Protein AF-A0A0L0DUQ8-F1 (afdb_monomer_lite)

InterPro domains:
  IPR018143 Folate receptor-like [PF03024] (86-180)

pLDDT: mean 70.95, std 25.47, range [25.45, 98.25]

Organism: NCBI:txid461836

Secondary structure (DSSP, 8-state):
---------------S----------------------------------------------------------SSSTTSSPPSSS-TTSS-SS-B--SS--SSSGGGSSSBS--HHHHHHHHHHHHHHS-TTSHHHHHHHHHHHHGGGSTTGGGTEETTTTEEPBPHHHHHHHHHHHTTSPBSTT-B-TTS-B--B-TTTTT--HHHHHGGGB--TTSSB--PPPPS--GGG--TTS---TTSSPPPTT--------------

Sequence (264 aa):
MPKPHPCRLAAGDINSWLDDDDDDDNNNVGRVGGASTGGGGHAEAHGRPANEDDMRRSGGGGQGGVGVTGLDAADEDQFLTPRDGCAPDSSHSEPFKPRRKLSFCKEFSQFGCCDAKDAKAIKATVDELVDPKCSACHAIIAQMKCSECHPEAGKFWLERFSSVRLCAGFCRSLFALCADIPLFRDARNDDGTSAAMFINGGDIDVDTFCEPHVAPGPNCFSGTVPSGWDEECKCPNHDCLPEDLPPPPGAASEDFATINLGTI

Structure (mmCIF, N/CA/C/O backbone):
data_AF-A0A0L0DUQ8-F1
#
_entry.id   AF-A0A0L0DUQ8-F1
#
loop_
_atom_site.group_PDB
_atom_site.id
_atom_site.type_symbol
_atom_site.label_atom_id
_atom_site.label_alt_id
_atom_site.label_comp_id
_atom_site.label_asym_id
_atom_site.label_entity_id
_atom_site.label_seq_id
_atom_site.pdbx_PDB_ins_code
_atom_site.Cartn_x
_atom_site.Cartn_y
_atom_site.Cartn_z
_atom_site.occupancy
_atom_site.B_iso_or_equiv
_atom_site.auth_seq_id
_atom_site.auth_comp_id
_atom_site.auth_asym_id
_atom_site.auth_atom_id
_atom_site.pdbx_PDB_model_num
ATOM 1 N N . MET A 1 1 ? 36.195 5.173 -1.144 1.00 38.03 1 MET A N 1
ATOM 2 C CA . MET A 1 1 ? 35.229 4.900 -0.061 1.00 38.03 1 MET A CA 1
ATOM 3 C C . MET A 1 1 ? 34.671 6.221 0.432 1.00 38.03 1 MET A C 1
ATOM 5 O O . MET A 1 1 ? 35.457 7.025 0.919 1.00 38.03 1 MET A O 1
ATOM 9 N N . PRO A 1 2 ? 33.355 6.429 0.323 1.00 32.62 2 PRO A N 1
ATOM 10 C CA . PRO A 1 2 ? 32.647 7.217 1.319 1.00 32.62 2 PRO A CA 1
ATOM 11 C C . PRO A 1 2 ? 31.476 6.422 1.926 1.00 32.62 2 PRO A C 1
ATOM 13 O O . PRO A 1 2 ? 30.772 5.678 1.252 1.00 32.62 2 PRO A O 1
ATOM 16 N N . LYS A 1 3 ? 31.320 6.584 3.237 1.00 25.45 3 LYS A N 1
ATOM 17 C CA . LYS A 1 3 ? 30.185 6.250 4.110 1.00 25.45 3 LYS A CA 1
ATOM 18 C C . LYS A 1 3 ? 30.078 7.439 5.090 1.00 25.45 3 LYS A C 1
ATOM 20 O O . LYS A 1 3 ? 31.129 8.021 5.369 1.00 25.45 3 LYS A O 1
ATOM 25 N N . PRO A 1 4 ? 28.952 7.676 5.785 1.00 41.62 4 PRO A N 1
ATOM 26 C CA . PRO A 1 4 ? 27.536 7.524 5.413 1.00 41.62 4 PRO A CA 1
ATOM 27 C C . PRO A 1 4 ? 26.690 8.783 5.794 1.00 41.62 4 PRO A C 1
ATOM 29 O O . PRO A 1 4 ? 27.242 9.751 6.311 1.00 41.62 4 PRO A O 1
ATOM 32 N N . HIS A 1 5 ? 25.355 8.678 5.626 1.00 28.88 5 HIS A N 1
ATOM 33 C CA . HIS A 1 5 ? 24.242 9.404 6.304 1.00 28.88 5 HIS A CA 1
ATOM 34 C C . HIS A 1 5 ? 23.564 10.586 5.573 1.00 28.88 5 HIS A C 1
ATOM 36 O O . HIS A 1 5 ? 24.234 11.305 4.840 1.00 28.88 5 HIS A O 1
ATOM 42 N N . PRO A 1 6 ? 22.297 10.929 5.918 1.00 41.53 6 PRO A N 1
ATOM 43 C CA . PRO A 1 6 ? 21.146 10.078 6.279 1.00 41.53 6 PRO A CA 1
ATOM 44 C C . PRO A 1 6 ? 19.832 10.512 5.574 1.00 41.53 6 PRO A C 1
ATOM 46 O O . PRO A 1 6 ? 19.562 11.701 5.430 1.00 41.53 6 PRO A O 1
ATOM 49 N N . CYS A 1 7 ? 18.934 9.570 5.260 1.00 27.41 7 CYS A N 1
ATOM 50 C CA . CYS A 1 7 ? 17.514 9.894 5.074 1.00 27.41 7 CYS A CA 1
ATOM 51 C C . CYS A 1 7 ? 16.933 10.295 6.436 1.00 27.41 7 CYS A C 1
ATOM 53 O O . CYS A 1 7 ? 16.613 9.447 7.270 1.00 27.41 7 CYS A O 1
ATOM 55 N N . ARG A 1 8 ? 16.864 11.603 6.684 1.00 27.17 8 ARG A N 1
ATOM 56 C CA . ARG A 1 8 ? 16.161 12.197 7.817 1.00 27.17 8 ARG A CA 1
ATOM 57 C C . ARG A 1 8 ? 14.783 12.619 7.322 1.00 27.17 8 ARG A C 1
ATOM 59 O O . ARG A 1 8 ? 14.652 13.660 6.691 1.00 27.17 8 ARG A O 1
ATOM 66 N N . LEU A 1 9 ? 13.772 11.808 7.631 1.00 39.62 9 LEU A N 1
ATOM 67 C CA . LEU A 1 9 ? 12.400 12.292 7.732 1.00 39.62 9 LEU A CA 1
ATOM 68 C C . LEU A 1 9 ? 12.396 13.377 8.818 1.00 39.62 9 LEU A C 1
ATOM 70 O O . LEU A 1 9 ? 12.710 13.106 9.979 1.00 39.62 9 LEU A O 1
ATOM 74 N N . ALA A 1 10 ? 12.115 14.613 8.424 1.00 28.17 10 ALA A N 1
ATOM 75 C CA . ALA A 1 10 ? 11.802 15.703 9.329 1.00 28.17 10 ALA A CA 1
ATOM 76 C C . ALA A 1 10 ? 10.470 16.306 8.886 1.00 28.17 10 ALA A C 1
ATOM 78 O O . ALA A 1 10 ? 10.281 16.644 7.722 1.00 28.17 10 ALA A O 1
ATOM 79 N N . ALA A 1 11 ? 9.558 16.365 9.847 1.00 31.91 11 ALA A N 1
ATOM 80 C CA . ALA A 1 11 ? 8.264 17.012 9.774 1.00 31.91 11 ALA A CA 1
ATOM 81 C C . ALA A 1 11 ? 8.368 18.534 9.536 1.00 31.91 11 ALA A C 1
ATOM 83 O O . ALA A 1 11 ? 9.343 19.155 9.959 1.00 31.91 11 ALA A O 1
ATOM 84 N N . GLY A 1 12 ? 7.297 19.104 8.968 1.00 27.45 12 GLY A N 1
ATOM 85 C CA . GLY A 1 12 ? 7.058 20.544 8.759 1.00 27.45 12 GLY A CA 1
ATOM 86 C C . GLY A 1 12 ? 7.313 20.940 7.298 1.00 27.45 12 GLY A C 1
ATOM 87 O O . GLY A 1 12 ? 8.401 20.704 6.801 1.00 27.45 12 GLY A O 1
ATOM 88 N N . ASP A 1 13 ? 6.369 21.456 6.509 1.00 27.41 13 ASP A N 1
ATOM 89 C CA . ASP A 1 13 ? 5.287 22.369 6.864 1.00 27.41 13 ASP A CA 1
ATOM 90 C C . ASP A 1 13 ? 3.945 22.003 6.213 1.00 27.41 13 ASP A C 1
ATOM 92 O O . ASP A 1 13 ? 3.706 22.134 5.015 1.00 27.41 13 ASP A O 1
ATOM 96 N N . ILE A 1 14 ? 3.032 21.611 7.091 1.00 41.62 14 ILE A N 1
ATOM 97 C CA . ILE A 1 14 ? 1.594 21.814 6.973 1.00 41.62 14 ILE A CA 1
ATOM 98 C C . ILE A 1 14 ? 1.305 23.315 7.101 1.00 41.62 14 ILE A C 1
ATOM 100 O O . ILE A 1 14 ? 1.262 23.838 8.208 1.00 41.62 14 ILE A O 1
ATOM 104 N N . ASN A 1 15 ? 1.095 24.013 5.987 1.00 30.19 15 ASN A N 1
ATOM 105 C CA . ASN A 1 15 ? 0.345 25.272 5.976 1.00 30.19 15 ASN A CA 1
ATOM 106 C C . ASN A 1 15 ? -0.203 25.561 4.575 1.00 30.19 15 ASN A C 1
ATOM 108 O O . ASN A 1 15 ? 0.517 26.051 3.711 1.00 30.19 15 ASN A O 1
ATOM 112 N N . SER A 1 16 ? -1.483 25.234 4.368 1.00 34.81 16 SER A N 1
ATOM 113 C CA . SER A 1 16 ? -2.431 25.973 3.502 1.00 34.81 16 SER A CA 1
ATOM 114 C C . SER A 1 16 ? -3.768 25.237 3.329 1.00 34.81 16 SER A C 1
ATOM 116 O O . SER A 1 16 ? -4.289 25.163 2.229 1.00 34.81 16 SER A O 1
ATOM 118 N N . TRP A 1 17 ? -4.349 24.672 4.394 1.00 36.31 17 TRP A N 1
ATOM 119 C CA . TRP A 1 17 ? -5.745 24.201 4.343 1.00 36.31 17 TRP A CA 1
ATOM 120 C C . TRP A 1 17 ? -6.432 24.490 5.681 1.00 36.31 17 TRP A C 1
ATOM 122 O O . TRP A 1 17 ? -6.803 23.592 6.434 1.00 36.31 17 TRP A O 1
ATOM 132 N N . LEU A 1 18 ? -6.511 25.781 5.995 1.00 40.38 18 LEU A N 1
ATOM 133 C CA . LEU A 1 18 ? -7.518 26.361 6.872 1.00 40.38 18 LEU A CA 1
ATOM 134 C C . LEU A 1 18 ? -8.333 27.271 5.967 1.00 40.38 18 LEU A C 1
ATOM 136 O O . LEU A 1 18 ? -7.866 28.365 5.698 1.00 40.38 18 LEU A O 1
ATOM 140 N N . ASP A 1 19 ? -9.470 26.783 5.485 1.00 37.41 19 ASP A N 1
ATOM 141 C CA . ASP A 1 19 ? -10.619 27.611 5.132 1.00 37.41 19 ASP A CA 1
ATOM 142 C C . ASP A 1 19 ? -11.877 26.733 5.270 1.00 37.41 19 ASP A C 1
ATOM 144 O O . ASP A 1 19 ? -11.985 25.666 4.664 1.00 37.41 19 ASP A O 1
ATOM 148 N N . ASP A 1 20 ? -12.742 27.204 6.168 1.00 44.88 20 ASP A N 1
ATOM 149 C CA . ASP A 1 20 ? -14.200 27.085 6.223 1.00 44.88 20 ASP A CA 1
ATOM 150 C C . ASP A 1 20 ? -14.861 25.701 6.329 1.00 44.88 20 ASP A C 1
ATOM 152 O O . ASP A 1 20 ? -15.155 25.041 5.341 1.00 44.88 20 ASP A O 1
ATOM 156 N N . ASP A 1 21 ? -15.226 25.348 7.566 1.00 49.34 21 ASP A N 1
ATOM 157 C CA . ASP A 1 21 ? -16.574 24.849 7.876 1.00 49.34 21 ASP A CA 1
ATOM 158 C C . ASP A 1 21 ? -16.918 25.292 9.312 1.00 49.34 21 ASP A C 1
ATOM 160 O O . ASP A 1 21 ? -16.697 24.580 10.299 1.00 49.34 21 ASP A O 1
ATOM 164 N N . ASP A 1 22 ? -17.398 26.536 9.409 1.00 49.44 22 ASP A N 1
ATOM 165 C CA . ASP A 1 22 ? -18.234 27.018 10.506 1.00 49.44 22 ASP A CA 1
ATOM 166 C C . ASP A 1 22 ? -19.537 26.203 10.514 1.00 49.44 22 ASP A C 1
ATOM 168 O O . ASP A 1 22 ? -20.370 26.356 9.625 1.00 49.44 22 ASP A O 1
ATOM 172 N N . ASP A 1 23 ? -19.741 25.375 11.538 1.00 56.25 23 ASP A N 1
ATOM 173 C CA . ASP A 1 23 ? -21.083 24.966 11.948 1.00 56.25 23 ASP A CA 1
ATOM 174 C C . ASP A 1 23 ? -21.222 25.163 13.462 1.00 56.25 23 ASP A C 1
ATOM 176 O O . ASP A 1 23 ? -20.619 24.473 14.292 1.00 56.25 23 ASP A O 1
ATOM 180 N N . ASP A 1 24 ? -22.020 26.180 13.782 1.00 48.28 24 ASP A N 1
ATOM 181 C CA . ASP A 1 24 ? -22.513 26.586 15.088 1.00 48.28 24 ASP A CA 1
ATOM 182 C C . ASP A 1 24 ? -23.129 25.420 15.884 1.00 48.28 24 ASP A C 1
ATOM 184 O O . ASP A 1 24 ? -24.259 25.010 15.627 1.00 48.28 24 ASP A O 1
ATOM 188 N N . ASP A 1 25 ? -22.475 24.995 16.968 1.00 52.16 25 ASP A N 1
ATOM 189 C CA . ASP A 1 25 ? -23.165 24.378 18.109 1.00 52.16 25 ASP A CA 1
ATOM 190 C C . ASP A 1 25 ? -23.127 25.336 19.306 1.00 52.16 25 ASP A C 1
ATOM 192 O O . ASP A 1 25 ? -22.353 25.230 20.262 1.00 52.16 25 ASP A O 1
ATOM 196 N N . ASN A 1 26 ? -24.022 26.317 19.218 1.00 42.12 26 ASN A N 1
ATOM 197 C CA . ASN A 1 26 ? -24.427 27.210 20.288 1.00 42.12 26 ASN A CA 1
ATOM 198 C C . ASN A 1 26 ? -25.073 26.402 21.429 1.00 42.12 26 ASN A C 1
ATOM 200 O O . ASN A 1 26 ? -26.268 26.104 21.385 1.00 42.12 26 ASN A O 1
ATOM 204 N N . ASN A 1 27 ? -24.309 26.076 22.478 1.00 45.69 27 ASN A N 1
ATOM 205 C CA . ASN A 1 27 ? -24.889 25.642 23.747 1.00 45.69 27 ASN A CA 1
ATOM 206 C C . ASN A 1 27 ? -24.596 26.643 24.869 1.00 45.69 27 ASN A C 1
ATOM 208 O O . ASN A 1 27 ? -23.536 26.688 25.491 1.00 45.69 27 ASN A O 1
ATOM 212 N N . ASN A 1 28 ? -25.620 27.451 25.096 1.00 40.50 28 ASN A N 1
ATOM 213 C CA . ASN A 1 28 ? -25.806 28.399 26.172 1.00 40.50 28 ASN A CA 1
ATOM 214 C C . ASN A 1 28 ? -25.803 27.701 27.546 1.00 40.50 28 ASN A C 1
ATOM 216 O O . ASN A 1 28 ? -26.787 27.068 27.925 1.00 40.50 28 ASN A O 1
ATOM 220 N N . VAL A 1 29 ? -24.745 27.893 28.338 1.00 45.84 29 VAL A N 1
ATOM 221 C CA . VAL A 1 29 ? -24.822 27.797 29.804 1.00 45.84 29 VAL A CA 1
ATOM 222 C C . VAL A 1 29 ? -24.100 29.005 30.387 1.00 45.84 29 VAL A C 1
ATOM 224 O O . VAL A 1 29 ? -22.879 29.128 30.328 1.00 45.84 29 VAL A O 1
ATOM 227 N N . GLY A 1 30 ? -24.890 29.954 30.879 1.00 35.09 30 GLY A N 1
ATOM 228 C CA . GLY A 1 30 ? -24.399 31.241 31.344 1.00 35.09 30 GLY A CA 1
ATOM 229 C C . GLY A 1 30 ? -23.711 31.231 32.710 1.00 35.09 30 GLY A C 1
ATOM 230 O O . GLY A 1 30 ? -23.906 30.324 33.511 1.00 35.09 30 GLY A O 1
ATOM 231 N N . ARG A 1 31 ? -23.079 32.390 32.982 1.00 33.75 31 ARG A N 1
ATOM 232 C CA . ARG A 1 31 ? -22.930 33.051 34.302 1.00 33.75 31 ARG A CA 1
ATOM 233 C C . ARG A 1 31 ? -21.955 32.318 35.247 1.00 33.75 31 ARG A C 1
ATOM 235 O O . ARG A 1 31 ? -22.147 31.159 35.556 1.00 33.75 31 ARG A O 1
ATOM 242 N N . VAL A 1 32 ? -20.880 32.892 35.791 1.00 39.16 32 VAL A N 1
ATOM 243 C CA . VAL A 1 32 ? -20.623 34.182 36.470 1.00 39.16 32 VAL A CA 1
ATOM 244 C C . VAL A 1 32 ? -19.081 34.300 36.535 1.00 39.16 32 VAL A C 1
ATOM 246 O O . VAL A 1 32 ? -18.421 33.296 36.757 1.00 39.16 32 VAL A O 1
ATOM 249 N N . GLY A 1 33 ? -18.440 35.427 36.217 1.00 33.50 33 GLY A N 1
ATOM 250 C CA . GLY A 1 33 ? -18.180 36.522 37.159 1.00 33.50 33 GLY A CA 1
ATOM 251 C C . GLY A 1 33 ? -16.894 36.300 37.977 1.00 33.50 33 GLY A C 1
ATOM 252 O O . GLY A 1 33 ? -16.856 35.392 38.795 1.00 33.50 33 GLY A O 1
ATOM 253 N N . GLY A 1 34 ? -15.875 37.156 37.813 1.00 33.62 34 GLY A N 1
ATOM 254 C CA . GLY A 1 34 ? -14.750 37.221 38.759 1.00 33.62 34 GLY A CA 1
ATOM 255 C C . GLY A 1 34 ? -13.439 37.762 38.189 1.00 33.62 34 GLY A C 1
ATOM 256 O O . GLY A 1 34 ? -12.612 37.006 37.698 1.00 33.62 34 GLY A O 1
ATOM 257 N N . ALA A 1 35 ? -13.245 39.076 38.292 1.00 35.22 35 ALA A N 1
ATOM 258 C CA . ALA A 1 35 ? -11.959 39.748 38.124 1.00 35.22 35 ALA A CA 1
ATOM 259 C C . ALA A 1 35 ? -11.021 39.479 39.318 1.00 35.22 35 ALA A C 1
ATOM 261 O O . ALA A 1 35 ? -11.523 39.413 40.434 1.00 35.22 35 ALA A O 1
ATOM 262 N N . SER A 1 36 ? -9.694 39.439 39.112 1.00 37.25 36 SER A N 1
ATOM 263 C CA . SER A 1 36 ? -8.725 40.205 39.930 1.00 37.25 36 SER A CA 1
ATOM 264 C C . SER A 1 36 ? -7.265 40.055 39.459 1.00 37.25 36 SER A C 1
ATOM 266 O O . SER A 1 36 ? -6.702 38.970 39.463 1.00 37.25 36 SER A O 1
ATOM 268 N N . THR A 1 37 ? -6.684 41.197 39.080 1.00 35.84 37 THR A N 1
ATOM 269 C CA . THR A 1 37 ? -5.382 41.792 39.469 1.00 35.84 37 THR A CA 1
ATOM 270 C C . THR A 1 37 ? -4.174 40.961 39.944 1.00 35.84 37 THR A C 1
ATOM 272 O O . THR A 1 37 ? -4.260 40.241 40.934 1.00 35.84 37 THR A O 1
ATOM 275 N N . GLY A 1 38 ? -3.001 41.392 39.450 1.00 33.25 38 GLY A N 1
ATOM 276 C CA . GLY A 1 38 ? -1.729 41.483 40.196 1.00 33.25 38 GLY A CA 1
ATOM 277 C C . GLY A 1 38 ? -0.764 40.331 39.912 1.00 33.25 38 GLY A C 1
ATOM 278 O O . GLY A 1 38 ? -1.191 39.202 39.761 1.00 33.25 38 GLY A O 1
ATOM 279 N N . GLY A 1 39 ? 0.550 40.495 39.807 1.00 33.00 39 GLY A N 1
ATOM 280 C CA . GLY A 1 39 ? 1.479 41.583 40.096 1.00 33.00 39 GLY A CA 1
ATOM 281 C C . GLY A 1 39 ? 2.892 41.037 39.819 1.00 33.00 39 GLY A C 1
ATOM 282 O O . GLY A 1 39 ? 3.082 39.825 39.758 1.00 33.00 39 GLY A O 1
ATOM 283 N N . GLY A 1 40 ? 3.852 41.928 39.568 1.00 31.88 40 GLY A N 1
ATOM 284 C CA . GLY A 1 40 ? 5.191 41.586 39.082 1.00 31.88 40 GLY A CA 1
ATOM 285 C C . GLY A 1 40 ? 6.125 40.906 40.086 1.00 31.88 40 GLY A C 1
ATOM 286 O O . GLY A 1 40 ? 5.764 40.630 41.225 1.00 31.88 40 GLY A O 1
ATOM 287 N N . GLY A 1 41 ? 7.373 40.709 39.657 1.00 34.09 41 GLY A N 1
ATOM 288 C CA . GLY A 1 41 ? 8.455 40.294 40.547 1.00 34.09 41 GLY A CA 1
ATOM 289 C C . GLY A 1 41 ? 9.654 39.699 39.821 1.00 34.09 41 GLY A C 1
ATOM 290 O O . GLY A 1 41 ? 9.626 38.545 39.420 1.00 34.09 41 GLY A O 1
ATOM 291 N N . HIS A 1 42 ? 10.700 40.511 39.686 1.00 36.81 42 HIS A N 1
ATOM 292 C CA . HIS A 1 42 ? 12.073 40.146 39.334 1.00 36.81 42 HIS A CA 1
ATOM 293 C C . HIS A 1 42 ? 12.667 39.079 40.275 1.00 36.81 42 HIS A C 1
ATOM 295 O O . HIS A 1 42 ? 12.342 39.089 41.459 1.00 36.81 42 HIS A O 1
ATOM 301 N N . ALA A 1 43 ? 13.639 38.290 39.796 1.00 39.38 43 ALA A N 1
ATOM 302 C CA . ALA A 1 43 ? 15.021 38.323 40.310 1.00 39.38 43 ALA A CA 1
ATOM 303 C C . ALA A 1 43 ? 15.931 37.277 39.635 1.00 39.38 43 ALA A C 1
ATOM 305 O O . ALA A 1 43 ? 15.624 36.089 39.579 1.00 39.38 43 ALA A O 1
ATOM 306 N N . GLU A 1 44 ? 17.081 37.768 39.173 1.00 40.25 44 GLU A N 1
ATOM 307 C CA . GLU A 1 44 ? 18.304 37.043 38.823 1.00 40.25 44 GLU A CA 1
ATOM 308 C C . GLU A 1 44 ? 18.918 36.309 40.028 1.00 40.25 44 GLU A C 1
ATOM 310 O O . GLU A 1 44 ? 18.877 36.817 41.149 1.00 40.25 44 GLU A O 1
ATOM 315 N N . ALA A 1 45 ? 19.618 35.195 39.778 1.00 40.31 45 ALA A N 1
ATOM 316 C CA . ALA A 1 45 ? 20.771 34.797 40.587 1.00 40.31 45 ALA A CA 1
ATOM 317 C C . ALA A 1 45 ? 21.769 33.920 39.800 1.00 40.31 45 ALA A C 1
ATOM 319 O O . ALA A 1 45 ? 21.465 32.821 39.344 1.00 40.31 45 ALA A O 1
ATOM 320 N N . HIS A 1 46 ? 22.972 34.482 39.683 1.00 39.78 46 HIS A N 1
ATOM 321 C CA . HIS A 1 46 ? 24.303 33.943 39.372 1.00 39.78 46 HIS A CA 1
ATOM 322 C C . HIS A 1 46 ? 24.576 32.503 39.875 1.00 39.78 46 HIS A C 1
ATOM 324 O O . HIS A 1 46 ? 24.103 32.133 40.941 1.00 39.78 46 HIS A O 1
ATOM 330 N N . GLY A 1 47 ? 25.285 31.641 39.121 1.00 33.50 47 GLY A N 1
ATOM 331 C CA . GLY A 1 47 ? 26.761 31.465 39.141 1.00 33.50 47 GLY A CA 1
ATOM 332 C C . GLY A 1 47 ? 27.201 30.557 40.313 1.00 33.50 47 GLY A C 1
ATOM 333 O O . GLY A 1 47 ? 26.720 30.745 41.415 1.00 33.50 47 GLY A O 1
ATOM 334 N N . ARG A 1 48 ? 28.102 29.568 40.256 1.00 39.91 48 ARG A N 1
ATOM 335 C CA . ARG A 1 48 ? 29.242 29.172 39.408 1.00 39.91 48 ARG A CA 1
ATOM 336 C C . ARG A 1 48 ? 29.683 27.734 39.836 1.00 39.91 48 ARG A C 1
ATOM 338 O O . ARG A 1 48 ? 29.142 27.224 40.814 1.00 39.91 48 ARG A O 1
ATOM 345 N N . PRO A 1 49 ? 30.650 27.100 39.139 1.00 61.66 49 PRO A N 1
ATOM 346 C CA . PRO A 1 49 ? 30.978 25.667 39.209 1.00 61.66 49 PRO A CA 1
ATOM 347 C C . PRO A 1 49 ? 32.209 25.331 40.080 1.00 61.66 49 PRO A C 1
ATOM 349 O O . PRO A 1 49 ? 32.976 26.230 40.419 1.00 61.66 49 PRO A O 1
ATOM 352 N N . ALA A 1 50 ? 32.398 24.040 40.388 1.00 41.56 50 ALA A N 1
ATOM 353 C CA . ALA A 1 50 ? 33.594 23.392 40.971 1.00 41.56 50 ALA A CA 1
ATOM 354 C C . ALA A 1 50 ? 33.263 21.887 41.175 1.00 41.56 50 ALA A C 1
ATOM 356 O O . ALA A 1 50 ? 32.141 21.598 41.570 1.00 41.56 50 ALA A O 1
ATOM 357 N N . ASN A 1 51 ? 34.091 20.861 40.959 1.00 41.69 51 ASN A N 1
ATOM 358 C CA . ASN A 1 51 ? 35.524 20.733 40.699 1.00 41.69 51 ASN A CA 1
ATOM 359 C C . ASN A 1 51 ? 35.783 19.400 39.967 1.00 41.69 51 ASN A C 1
ATOM 361 O O . ASN A 1 51 ? 35.218 18.371 40.337 1.00 41.69 51 ASN A O 1
ATOM 365 N N . GLU A 1 52 ? 36.689 19.430 38.994 1.00 41.72 52 GLU A N 1
ATOM 366 C CA . GLU A 1 52 ? 37.536 18.301 38.606 1.00 41.72 52 GLU A CA 1
ATOM 367 C C . GLU A 1 52 ? 38.778 18.345 39.503 1.00 41.72 52 GLU A C 1
ATOM 369 O O . GLU A 1 52 ? 39.358 19.416 39.631 1.00 41.72 52 GLU A O 1
ATOM 374 N N . ASP A 1 53 ? 39.131 17.232 40.151 1.00 44.34 53 ASP A N 1
ATOM 375 C CA . ASP A 1 53 ? 40.494 16.851 40.567 1.00 44.34 53 ASP A CA 1
ATOM 376 C C . ASP A 1 53 ? 40.397 15.705 41.586 1.00 44.34 53 ASP A C 1
ATOM 378 O O . ASP A 1 53 ? 40.085 15.932 42.751 1.00 44.34 53 ASP A O 1
ATOM 382 N N . ASP A 1 54 ? 40.704 14.472 41.171 1.00 45.50 54 ASP A N 1
ATOM 383 C CA . ASP A 1 54 ? 41.540 13.615 42.018 1.00 45.50 54 ASP A CA 1
ATOM 384 C C . ASP A 1 54 ? 42.237 12.525 41.192 1.00 45.50 54 ASP A C 1
ATOM 386 O O . ASP A 1 54 ? 41.638 11.592 40.648 1.00 45.50 54 ASP A O 1
ATOM 390 N N . MET A 1 55 ? 43.554 12.684 41.073 1.00 45.41 55 MET A N 1
ATOM 391 C CA . MET A 1 55 ? 44.467 11.717 40.486 1.00 45.41 55 MET A CA 1
ATOM 392 C C . MET A 1 55 ? 44.908 10.690 41.532 1.00 45.41 55 MET A C 1
ATOM 394 O O . MET A 1 55 ? 45.381 11.036 42.605 1.00 45.41 55 MET A O 1
ATOM 398 N N . ARG A 1 56 ? 44.965 9.431 41.081 1.00 46.59 56 ARG A N 1
ATOM 399 C CA . ARG A 1 56 ? 46.018 8.439 41.375 1.00 46.59 56 ARG A CA 1
ATOM 400 C C . ARG A 1 56 ? 46.333 8.142 42.850 1.00 46.59 56 ARG A C 1
ATOM 402 O O . ARG A 1 56 ? 47.147 8.819 43.476 1.00 46.59 56 ARG A O 1
ATOM 409 N N . ARG A 1 57 ? 46.000 6.916 43.277 1.00 44.84 57 ARG A N 1
ATOM 410 C CA . ARG A 1 57 ? 46.937 6.134 44.103 1.00 44.84 57 ARG A CA 1
ATOM 411 C C . ARG A 1 57 ? 46.835 4.623 43.896 1.00 44.84 57 ARG A C 1
ATOM 413 O O . ARG A 1 57 ? 45.758 4.050 43.821 1.00 44.84 57 ARG A O 1
ATOM 420 N N . SER A 1 58 ? 48.019 4.031 43.783 1.00 42.50 58 SER A N 1
ATOM 421 C CA . SER A 1 58 ? 48.353 2.633 43.530 1.00 42.50 58 SER A CA 1
ATOM 422 C C . SER A 1 58 ? 47.855 1.623 44.569 1.00 42.50 58 SER A C 1
ATOM 424 O O . SER A 1 58 ? 47.950 1.880 45.764 1.00 42.50 58 SER A O 1
ATOM 426 N N . GLY A 1 59 ? 47.608 0.397 44.092 1.00 38.28 59 GLY A N 1
ATOM 427 C CA . GLY A 1 59 ? 48.355 -0.776 44.562 1.00 38.28 59 GLY A CA 1
ATOM 428 C C . GLY A 1 59 ? 47.605 -1.825 45.389 1.00 38.28 59 GLY A C 1
ATOM 429 O O . GLY A 1 59 ? 47.265 -1.580 46.537 1.00 38.28 59 GLY A O 1
ATOM 430 N N . GLY A 1 60 ? 47.561 -3.052 44.852 1.00 35.38 60 GLY A N 1
ATOM 431 C CA . GLY A 1 60 ? 47.885 -4.255 45.630 1.00 35.38 60 GLY A CA 1
ATOM 432 C C . GLY A 1 60 ? 46.759 -5.241 45.955 1.00 35.38 60 GLY A C 1
ATOM 433 O O . GLY A 1 60 ? 45.867 -4.937 46.731 1.00 35.38 60 GLY A O 1
ATOM 434 N N . GLY A 1 61 ? 46.951 -6.487 45.501 1.00 34.50 61 GLY A N 1
ATOM 435 C CA . GLY A 1 61 ? 46.749 -7.671 46.348 1.00 34.50 61 GLY A CA 1
ATOM 436 C C . GLY A 1 61 ? 45.444 -8.435 46.143 1.00 34.50 61 GLY A C 1
ATOM 437 O O . GLY A 1 61 ? 44.372 -7.951 46.473 1.00 34.50 61 GLY A O 1
ATOM 438 N N . GLY A 1 62 ? 45.556 -9.658 45.620 1.00 38.81 62 GLY A N 1
ATOM 439 C CA . GLY A 1 62 ? 44.425 -10.527 45.309 1.00 38.81 62 GLY A CA 1
ATOM 440 C C . GLY A 1 62 ? 43.692 -11.124 46.512 1.00 38.81 62 GLY A C 1
ATOM 441 O O . GLY A 1 62 ? 44.207 -11.152 47.628 1.00 38.81 62 GLY A O 1
ATOM 442 N N . GLN A 1 63 ? 42.513 -11.681 46.227 1.00 39.03 63 GLN A N 1
ATOM 443 C CA . GLN A 1 63 ? 42.077 -13.039 46.586 1.00 39.03 63 GLN A CA 1
ATOM 444 C C . GLN A 1 63 ? 40.606 -13.251 46.202 1.00 39.03 63 GLN A C 1
ATOM 446 O O . GLN A 1 63 ? 39.794 -12.351 46.361 1.00 39.03 63 GLN A O 1
ATOM 451 N N . GLY A 1 64 ? 40.280 -14.489 45.818 1.00 35.38 64 GLY A N 1
ATOM 452 C CA . GLY A 1 64 ? 38.997 -15.117 46.154 1.00 35.38 64 GLY A CA 1
ATOM 453 C C . GLY A 1 64 ? 37.843 -14.858 45.192 1.00 35.38 64 GLY A C 1
ATOM 454 O O . GLY A 1 64 ? 37.405 -13.733 45.004 1.00 35.38 64 GLY A O 1
ATOM 455 N N . GLY A 1 65 ? 37.340 -15.934 44.589 1.00 41.09 65 GLY A N 1
ATOM 456 C CA . GLY A 1 65 ? 36.284 -15.889 43.591 1.00 41.09 65 GLY A CA 1
ATOM 457 C C . GLY A 1 65 ? 34.886 -15.626 44.141 1.00 41.09 65 GLY A C 1
ATOM 458 O O . GLY A 1 65 ? 34.558 -15.996 45.263 1.00 41.09 65 GLY A O 1
ATOM 459 N N . VAL A 1 66 ? 34.052 -15.080 43.261 1.00 40.81 66 VAL A N 1
ATOM 460 C CA . VAL A 1 66 ? 32.603 -15.276 43.217 1.00 40.81 66 VAL A CA 1
ATOM 461 C C . VAL A 1 66 ? 32.248 -15.313 41.732 1.00 40.81 66 VAL A C 1
ATOM 463 O O . VAL A 1 66 ? 32.609 -14.408 40.982 1.00 40.81 66 VAL A O 1
ATOM 466 N N . GLY A 1 67 ? 31.622 -16.402 41.289 1.00 41.94 67 GLY A N 1
ATOM 467 C CA . GLY A 1 67 ? 31.125 -16.524 39.926 1.00 41.94 67 GLY A CA 1
ATOM 468 C C . GLY A 1 67 ? 30.029 -15.495 39.672 1.00 41.94 67 GLY A C 1
ATOM 469 O O . GLY A 1 67 ? 29.004 -15.511 40.347 1.00 41.94 67 GLY A O 1
ATOM 470 N N . VAL A 1 68 ? 30.244 -14.630 38.685 1.00 40.31 68 VAL A N 1
ATOM 471 C CA . VAL A 1 68 ? 29.188 -13.840 38.050 1.00 40.31 68 VAL A CA 1
ATOM 472 C C . VAL A 1 68 ? 28.836 -14.515 36.730 1.00 40.31 68 VAL A C 1
ATOM 474 O O . VAL A 1 68 ? 29.372 -14.220 35.668 1.00 40.31 68 VAL A O 1
ATOM 477 N N . THR A 1 69 ? 27.967 -15.515 36.823 1.00 42.75 69 THR A N 1
ATOM 478 C CA . THR A 1 69 ? 27.121 -15.927 35.704 1.00 42.75 69 THR A CA 1
ATOM 479 C C . THR A 1 69 ? 25.860 -15.070 35.749 1.00 42.75 69 THR A C 1
ATOM 481 O O . THR A 1 69 ? 25.159 -15.097 36.758 1.00 42.75 69 THR A O 1
ATOM 484 N N . GLY A 1 70 ? 25.574 -14.343 34.673 1.00 38.47 70 GLY A N 1
ATOM 485 C CA . GLY A 1 70 ? 24.360 -13.537 34.501 1.00 38.47 70 GLY A CA 1
ATOM 486 C C . GLY A 1 70 ? 24.732 -12.215 33.835 1.00 38.47 70 GLY A C 1
ATOM 487 O O . GLY A 1 70 ? 25.255 -11.340 34.503 1.00 38.47 70 GLY A O 1
ATOM 488 N N . LEU A 1 71 ? 24.785 -12.129 32.504 1.00 44.78 71 LEU A N 1
ATOM 489 C CA . LEU A 1 71 ? 23.626 -11.959 31.615 1.00 44.78 71 LEU A CA 1
ATOM 490 C C . LEU A 1 71 ? 22.814 -10.702 31.953 1.00 44.78 71 LEU A C 1
ATOM 492 O O . LEU A 1 71 ? 21.654 -10.809 32.320 1.00 44.78 71 LEU A O 1
ATOM 496 N N . ASP A 1 72 ? 23.395 -9.530 31.717 1.00 37.91 72 ASP A N 1
ATOM 497 C CA . ASP A 1 72 ? 22.615 -8.362 31.295 1.00 37.91 72 ASP A CA 1
ATOM 498 C C . ASP A 1 72 ? 22.722 -8.245 29.766 1.00 37.91 72 ASP A C 1
ATOM 500 O O . ASP A 1 72 ? 23.233 -7.284 29.202 1.00 37.91 72 ASP A O 1
ATOM 504 N N . ALA A 1 73 ? 22.282 -9.311 29.092 1.00 44.28 73 ALA A N 1
ATOM 505 C CA . ALA A 1 73 ? 21.925 -9.324 27.676 1.00 44.28 73 ALA A CA 1
ATOM 506 C C . ALA A 1 73 ? 20.415 -9.052 27.565 1.00 44.28 73 ALA A C 1
ATOM 508 O O . ALA A 1 73 ? 19.656 -9.863 27.046 1.00 44.28 73 ALA A O 1
ATOM 509 N N . ALA A 1 74 ? 19.970 -7.951 28.166 1.00 43.25 74 ALA A N 1
ATOM 510 C CA . ALA A 1 74 ? 18.566 -7.591 28.271 1.00 43.25 74 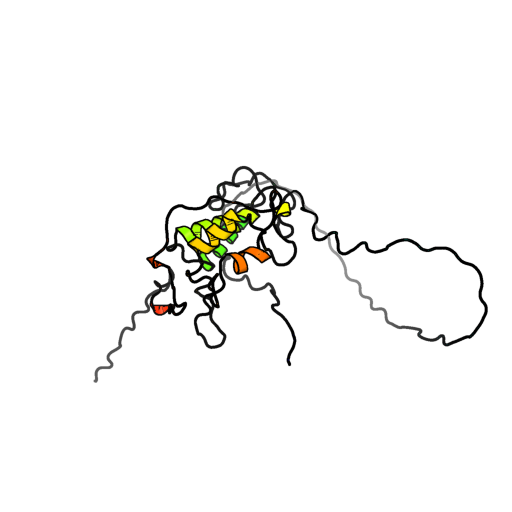ALA A CA 1
ATOM 511 C C . ALA A 1 74 ? 18.362 -6.167 27.755 1.00 43.25 74 ALA A C 1
ATOM 513 O O . ALA A 1 74 ? 18.037 -5.298 28.547 1.00 43.25 74 ALA A O 1
ATOM 514 N N . ASP A 1 75 ? 18.587 -5.929 26.457 1.00 43.31 75 ASP A N 1
ATOM 515 C CA . ASP A 1 75 ? 17.940 -4.795 25.769 1.00 43.31 75 ASP A CA 1
ATOM 516 C C . ASP A 1 75 ? 17.980 -4.845 24.225 1.00 43.31 75 ASP A C 1
ATOM 518 O O . ASP A 1 75 ? 17.907 -3.811 23.578 1.00 43.31 75 ASP A O 1
ATOM 522 N N . GLU A 1 76 ? 18.101 -6.017 23.584 1.00 50.03 76 GLU A N 1
ATOM 523 C CA . GLU A 1 76 ? 17.974 -6.094 22.107 1.00 50.03 76 GLU A CA 1
ATOM 524 C C . GLU A 1 76 ? 16.873 -7.051 21.614 1.00 50.03 76 GLU A C 1
ATOM 526 O O . GLU A 1 76 ? 16.499 -6.996 20.447 1.00 50.03 76 GLU A O 1
ATOM 531 N N . ASP A 1 77 ? 16.260 -7.847 22.499 1.00 44.06 77 ASP A N 1
ATOM 532 C CA . ASP A 1 77 ? 15.178 -8.787 22.139 1.00 44.06 77 ASP A CA 1
ATOM 533 C C . ASP A 1 77 ? 13.754 -8.247 22.390 1.00 44.06 77 ASP A C 1
ATOM 535 O O . ASP A 1 77 ? 12.766 -8.894 22.043 1.00 44.06 77 ASP A O 1
ATOM 539 N N . GLN A 1 78 ? 13.604 -7.042 22.956 1.00 46.69 78 GLN A N 1
ATOM 540 C CA . GLN A 1 78 ? 12.278 -6.419 23.124 1.00 46.69 78 GLN A CA 1
ATOM 541 C C . GLN A 1 78 ? 11.712 -5.833 21.817 1.00 46.69 78 GLN A C 1
ATOM 543 O O . GLN A 1 78 ? 10.541 -5.475 21.767 1.00 46.69 78 GLN A O 1
ATOM 548 N N . PHE A 1 79 ? 12.508 -5.781 20.743 1.00 50.75 79 PHE A N 1
ATOM 549 C CA . PHE A 1 79 ? 12.122 -5.189 19.455 1.00 50.75 79 PHE A CA 1
ATOM 550 C C . PHE A 1 79 ? 11.453 -6.163 18.470 1.00 50.75 79 PHE A C 1
ATOM 552 O O . PHE A 1 79 ? 11.079 -5.757 17.370 1.00 50.75 79 PHE A O 1
ATOM 559 N N . LEU A 1 80 ? 11.296 -7.441 18.835 1.00 54.69 80 LEU A N 1
ATOM 560 C CA . LEU A 1 80 ? 10.709 -8.471 17.964 1.00 54.69 80 LEU A CA 1
ATOM 561 C C . LEU A 1 80 ? 9.471 -9.156 18.552 1.00 54.69 80 LEU A C 1
ATOM 563 O O . LEU A 1 80 ? 8.918 -10.054 17.912 1.00 54.69 80 LEU A O 1
ATOM 567 N N . THR A 1 81 ? 9.010 -8.758 19.739 1.00 57.53 81 THR A N 1
ATOM 568 C CA . THR A 1 81 ? 7.772 -9.309 20.294 1.00 57.53 81 THR A CA 1
ATOM 569 C C . THR A 1 81 ? 6.573 -8.673 19.580 1.00 57.53 81 THR A C 1
ATOM 571 O O . THR A 1 81 ? 6.447 -7.448 19.554 1.00 57.53 81 THR A O 1
ATOM 574 N N . PRO A 1 82 ? 5.690 -9.473 18.952 1.00 62.34 82 PRO A N 1
ATOM 575 C CA . PRO A 1 82 ? 4.458 -8.955 18.368 1.00 62.34 82 PRO A CA 1
ATOM 576 C C . PRO A 1 82 ? 3.672 -8.187 19.432 1.00 62.34 82 PRO A C 1
ATOM 578 O O . PRO A 1 82 ? 3.409 -8.724 20.510 1.00 62.34 82 PRO A O 1
ATOM 581 N N . ARG A 1 83 ? 3.318 -6.933 19.142 1.00 74.75 83 ARG A N 1
ATOM 582 C CA . ARG A 1 83 ? 2.511 -6.109 20.043 1.00 74.75 83 ARG A CA 1
ATOM 583 C C . ARG A 1 83 ? 1.039 -6.354 19.735 1.00 74.75 83 ARG A C 1
ATOM 585 O O . ARG A 1 83 ? 0.640 -6.408 18.575 1.00 74.75 83 ARG A O 1
ATOM 592 N N . ASP A 1 84 ? 0.223 -6.512 20.767 1.00 84.31 84 ASP A N 1
ATOM 593 C CA . ASP A 1 84 ? -1.225 -6.522 20.581 1.00 84.31 84 ASP A CA 1
ATOM 594 C C . ASP A 1 84 ? -1.740 -5.090 20.366 1.00 84.31 84 ASP A C 1
ATOM 596 O O . ASP A 1 84 ? -1.152 -4.124 20.855 1.00 84.31 84 ASP A O 1
ATOM 600 N N . GLY A 1 85 ? -2.851 -4.961 19.640 1.00 89.69 85 GLY A N 1
ATOM 601 C CA . GLY A 1 85 ? -3.484 -3.675 19.360 1.00 89.69 85 GLY A CA 1
ATOM 602 C C . GLY A 1 85 ? -2.957 -2.990 18.100 1.00 89.69 85 GLY A C 1
ATOM 603 O O . GLY A 1 85 ? -2.682 -3.632 17.082 1.00 89.69 85 GLY A O 1
ATOM 604 N N . CYS A 1 86 ? -2.879 -1.665 18.155 1.00 93.81 86 CYS A N 1
ATOM 605 C CA . CYS A 1 86 ? -2.592 -0.822 17.001 1.00 93.81 86 CYS A CA 1
ATOM 606 C C . CYS A 1 86 ? -1.101 -0.741 16.659 1.00 93.81 86 CYS A C 1
ATOM 608 O O . CYS A 1 86 ? -0.245 -1.179 17.432 1.00 93.81 86 CYS A O 1
ATOM 610 N N . ALA A 1 87 ? -0.794 -0.204 15.473 1.00 90.06 87 ALA A N 1
ATOM 611 C CA . ALA A 1 87 ? 0.583 0.011 15.048 1.00 90.06 87 ALA A CA 1
ATOM 612 C C . ALA A 1 87 ? 1.321 0.929 16.049 1.00 90.06 87 ALA A C 1
ATOM 614 O O . ALA A 1 87 ? 0.697 1.822 16.627 1.00 90.06 87 ALA A O 1
ATOM 615 N N . PRO A 1 88 ? 2.631 0.738 16.278 1.00 84.19 88 PRO A N 1
ATOM 616 C CA . PRO A 1 88 ? 3.359 1.476 17.314 1.00 84.19 88 PRO A CA 1
ATOM 617 C C . PRO A 1 88 ? 3.425 2.996 17.107 1.00 84.19 88 PRO A C 1
ATOM 619 O O . PRO A 1 88 ? 3.579 3.746 18.067 1.00 84.19 88 PRO A O 1
ATOM 622 N N . ASP A 1 89 ? 3.322 3.437 15.858 1.00 82.62 89 ASP A N 1
ATOM 623 C CA . ASP A 1 89 ? 3.292 4.828 15.410 1.00 82.62 89 ASP A CA 1
ATOM 624 C C . ASP A 1 89 ? 1.866 5.368 15.209 1.00 82.62 89 ASP A C 1
ATOM 626 O O . ASP A 1 89 ? 1.689 6.514 14.792 1.00 82.62 89 ASP A O 1
ATOM 630 N N . SER A 1 90 ? 0.844 4.571 15.535 1.00 85.12 90 SER A N 1
ATOM 631 C CA . SER A 1 90 ? -0.547 5.007 15.484 1.00 85.12 90 SER A CA 1
ATOM 632 C C . SER A 1 90 ? -0.830 6.093 16.527 1.00 85.12 90 SER A C 1
ATOM 634 O O . SER A 1 90 ? -0.334 6.070 17.655 1.00 85.12 90 SER A O 1
ATOM 636 N N . SER A 1 91 ? -1.713 7.024 16.166 1.00 84.69 91 SER A N 1
ATOM 637 C CA . SER A 1 91 ? -2.325 8.002 17.074 1.00 84.69 91 SER A CA 1
ATOM 638 C C . SER A 1 91 ? -3.160 7.345 18.184 1.00 84.69 91 SER A C 1
ATOM 640 O O . SER A 1 91 ? -3.466 7.985 19.195 1.00 84.69 91 SER A O 1
ATOM 642 N N . HIS A 1 92 ? -3.518 6.072 18.009 1.00 87.69 92 HIS A N 1
ATOM 643 C CA . HIS A 1 92 ? -4.348 5.290 18.909 1.00 87.69 92 HIS A CA 1
ATOM 644 C C . HIS A 1 92 ? -3.591 4.047 19.376 1.00 87.69 92 HIS A C 1
ATOM 646 O O . HIS A 1 92 ? -3.127 3.255 18.568 1.00 87.69 92 HIS A O 1
ATOM 652 N N . SER A 1 93 ? -3.486 3.841 20.690 1.00 85.75 93 SER A N 1
ATOM 653 C CA . SER A 1 93 ? -2.803 2.665 21.250 1.00 85.75 93 SER A CA 1
ATOM 654 C C . SER A 1 93 ? -3.668 1.402 21.255 1.00 85.75 93 SER A C 1
ATOM 656 O O . SER A 1 93 ? -3.139 0.294 21.274 1.00 85.75 93 SER A O 1
ATOM 658 N N . GLU A 1 94 ? -4.994 1.557 21.254 1.00 93.69 94 GLU A N 1
ATOM 659 C CA . GLU A 1 94 ? -5.957 0.457 21.318 1.00 93.69 94 GLU A CA 1
ATOM 660 C C . GLU A 1 94 ? -7.010 0.577 20.211 1.00 93.69 94 GLU A C 1
ATOM 662 O O . GLU A 1 94 ? -7.426 1.694 19.881 1.00 93.69 94 GLU A O 1
ATOM 667 N N . PRO A 1 95 ? -7.493 -0.551 19.660 1.00 96.50 95 PRO A N 1
ATOM 668 C CA . PRO A 1 95 ? -8.555 -0.526 18.671 1.00 96.50 95 PRO A CA 1
ATOM 669 C C . PRO A 1 95 ? -9.863 -0.004 19.265 1.00 96.50 95 PRO A C 1
ATOM 671 O O . PRO A 1 95 ? -10.242 -0.313 20.396 1.00 96.50 95 PRO A O 1
ATOM 674 N N . PHE A 1 96 ? -10.606 0.748 18.468 1.00 96.88 96 PHE A N 1
ATOM 675 C CA . PHE A 1 96 ? -11.844 1.392 18.871 1.00 96.88 96 PHE A CA 1
ATOM 676 C C . PHE A 1 96 ? -12.881 1.308 17.754 1.00 96.88 96 PHE A C 1
ATOM 678 O O . PHE A 1 96 ? -12.609 0.898 16.626 1.00 96.88 96 PHE A O 1
ATOM 685 N N . LYS A 1 97 ? -14.115 1.699 18.074 1.00 97.38 97 LYS A N 1
ATOM 686 C CA . LYS A 1 97 ? -15.155 1.920 17.072 1.00 97.38 97 LYS A CA 1
ATOM 687 C C . LYS A 1 97 ? -15.084 3.374 16.596 1.00 97.38 97 LYS A C 1
ATOM 689 O O . LYS A 1 97 ? -15.371 4.263 17.405 1.00 97.38 97 LYS A O 1
ATOM 694 N N . PRO A 1 98 ? -14.769 3.643 15.318 1.00 96.00 98 PRO A N 1
ATOM 695 C CA . PRO A 1 98 ? -14.713 5.007 14.810 1.00 96.00 98 PRO A CA 1
ATOM 696 C C . PRO A 1 98 ? -16.048 5.740 14.990 1.00 96.00 98 PRO A C 1
ATOM 698 O O . PRO A 1 98 ? -17.126 5.169 14.802 1.00 96.00 98 PRO A O 1
ATOM 701 N N . ARG A 1 99 ? -15.995 7.035 15.335 1.00 95.25 99 ARG A N 1
ATOM 702 C CA . ARG A 1 99 ? -17.205 7.863 15.530 1.00 95.25 99 ARG A CA 1
ATOM 703 C C . ARG A 1 99 ? -18.039 7.995 14.253 1.00 95.25 99 ARG A C 1
ATOM 705 O O . ARG A 1 99 ? -19.256 8.139 14.324 1.00 95.25 99 ARG A O 1
ATOM 712 N N . ARG A 1 100 ? -17.381 7.974 13.093 1.00 94.75 100 ARG A N 1
ATOM 713 C CA . ARG A 1 100 ? -17.985 8.047 11.758 1.00 94.75 100 ARG A CA 1
ATOM 714 C C . ARG A 1 100 ? -17.506 6.856 10.936 1.00 94.75 100 ARG A C 1
ATOM 716 O O . ARG A 1 100 ? -16.405 6.364 11.157 1.00 94.75 100 ARG A O 1
ATOM 723 N N . LYS A 1 101 ? -18.319 6.411 9.973 1.00 95.31 101 LYS A N 1
ATOM 724 C CA . LYS A 1 101 ? -17.878 5.402 9.001 1.00 95.31 101 LYS A CA 1
ATOM 725 C C . LYS A 1 101 ? -16.716 5.959 8.182 1.00 95.31 101 LYS A C 1
ATOM 727 O O . LYS A 1 101 ? -16.763 7.120 7.777 1.00 95.31 101 LYS A O 1
ATOM 732 N N . LEU A 1 102 ? -15.715 5.127 7.929 1.00 97.12 102 LEU A N 1
ATOM 733 C CA . LEU A 1 102 ? -14.546 5.517 7.158 1.00 97.12 102 LEU A CA 1
ATOM 734 C C . LEU A 1 102 ? -14.921 5.556 5.670 1.00 97.12 102 LEU A C 1
ATOM 736 O O . LEU A 1 102 ? -15.607 4.665 5.164 1.00 97.12 102 LEU A O 1
ATOM 740 N N . SER A 1 103 ? -14.520 6.612 4.964 1.00 95.69 103 SER A N 1
ATOM 741 C CA . SER A 1 103 ? -14.740 6.744 3.514 1.00 95.69 103 SER A CA 1
ATOM 742 C C . SER A 1 103 ? -13.743 5.912 2.697 1.00 95.69 103 SER A C 1
ATOM 744 O O . SER A 1 103 ? -14.049 5.520 1.569 1.00 95.69 103 SER A O 1
ATOM 746 N N . PHE A 1 104 ? -12.599 5.593 3.301 1.00 97.75 104 PHE A N 1
ATOM 747 C CA . PHE A 1 104 ? -11.531 4.716 2.825 1.00 97.75 104 PHE A CA 1
ATOM 748 C C . PHE A 1 104 ? -11.205 3.684 3.919 1.00 97.75 104 PHE A C 1
ATOM 750 O O . PHE A 1 104 ? -11.619 3.889 5.055 1.00 97.75 104 PHE A O 1
ATOM 757 N N . CYS A 1 105 ? -10.537 2.568 3.610 1.00 97.69 105 CYS A N 1
ATOM 758 C CA . CYS A 1 105 ? -10.326 1.473 4.580 1.00 97.69 105 CYS A CA 1
ATOM 759 C C . CYS A 1 105 ? -11.636 1.019 5.265 1.00 97.69 105 CYS A C 1
ATOM 761 O O . CYS A 1 105 ? -11.731 0.864 6.487 1.00 97.69 105 CYS A O 1
ATOM 763 N N . LYS A 1 106 ? -12.705 0.893 4.466 1.00 97.44 106 LYS A N 1
ATOM 764 C CA . LYS A 1 106 ? -14.096 0.754 4.931 1.00 97.44 106 LYS A CA 1
ATOM 765 C C . LYS A 1 106 ? -14.312 -0.476 5.806 1.00 97.44 106 LYS A C 1
ATOM 767 O O . LYS A 1 106 ? -15.175 -0.437 6.686 1.00 97.44 106 LYS A O 1
ATOM 772 N N . GLU A 1 107 ? -13.540 -1.530 5.580 1.00 96.75 107 GLU A N 1
ATOM 773 C CA . GLU A 1 107 ? -13.518 -2.765 6.357 1.00 96.75 107 GLU A CA 1
ATOM 774 C C . GLU A 1 107 ? -13.300 -2.517 7.862 1.00 96.75 107 GLU A C 1
ATOM 776 O O . GLU A 1 107 ? -13.869 -3.238 8.679 1.00 96.75 107 GLU A O 1
ATOM 781 N N . PHE A 1 108 ? -12.618 -1.430 8.241 1.00 97.25 108 PHE A N 1
ATOM 782 C CA . PHE A 1 108 ? -12.341 -1.065 9.636 1.00 97.25 108 PHE A CA 1
ATOM 783 C C . PHE A 1 108 ? -13.335 -0.050 10.225 1.00 97.25 108 PHE A C 1
ATOM 785 O O . PHE A 1 108 ? -13.172 0.422 11.346 1.00 97.25 108 PHE A O 1
ATOM 792 N N . SER A 1 109 ? -14.433 0.258 9.521 1.00 97.31 109 SER A N 1
ATOM 793 C CA . SER A 1 109 ? -15.444 1.227 9.992 1.00 97.31 109 SER A CA 1
ATOM 794 C C . SER A 1 109 ? -16.222 0.787 11.233 1.00 97.31 109 SER A C 1
ATOM 796 O O . SER A 1 109 ? -16.922 1.600 11.836 1.00 97.31 109 SER A O 1
ATOM 798 N N . GLN A 1 110 ? -16.192 -0.502 11.574 1.00 96.88 110 GLN A N 1
ATOM 799 C CA . GLN A 1 110 ? -16.886 -1.025 12.754 1.00 96.88 110 GLN A CA 1
ATOM 800 C C . GLN A 1 110 ? -15.959 -1.158 13.960 1.00 96.88 110 GLN A C 1
ATOM 802 O O . GLN A 1 110 ? -16.419 -0.978 15.088 1.00 96.88 110 GLN A O 1
ATOM 807 N N . PHE A 1 111 ? -14.690 -1.478 13.714 1.00 96.88 111 PHE A N 1
ATOM 808 C CA . PHE A 1 111 ? -13.677 -1.697 14.732 1.00 96.88 111 PHE A CA 1
ATOM 809 C C . PHE A 1 111 ? -12.290 -1.704 14.077 1.00 96.88 111 PHE A C 1
ATOM 811 O O . PHE A 1 111 ? -12.085 -2.424 13.099 1.00 96.88 111 PHE A O 1
ATOM 818 N N . GLY A 1 112 ? -11.358 -0.913 14.603 1.00 96.94 112 GLY A N 1
ATOM 819 C CA . GLY A 1 112 ? -10.007 -0.783 14.063 1.00 96.94 112 GLY A CA 1
ATOM 820 C C . GLY A 1 112 ? -9.206 0.302 14.775 1.00 96.94 112 GLY A C 1
ATOM 821 O O . GLY A 1 112 ? -9.612 0.793 15.824 1.00 96.94 112 GLY A O 1
ATOM 822 N N . CYS A 1 113 ? -8.072 0.669 14.194 1.00 96.75 113 CYS A N 1
ATOM 823 C CA . CYS A 1 113 ? -7.108 1.611 14.769 1.00 96.75 113 CYS A CA 1
ATOM 824 C C . CYS A 1 113 ? -7.120 3.003 14.131 1.00 96.75 113 CYS A C 1
ATOM 826 O O . CYS A 1 113 ? -6.346 3.858 14.542 1.00 96.75 113 CYS A O 1
ATOM 828 N N . CYS A 1 114 ? -7.989 3.232 13.146 1.00 96.44 114 CYS A N 1
ATOM 829 C CA . CYS A 1 114 ? -8.056 4.485 12.399 1.00 96.44 114 CYS A CA 1
ATOM 830 C C . CYS A 1 114 ? -9.373 5.214 12.626 1.00 96.44 114 CYS A C 1
ATOM 832 O O . CYS A 1 114 ? -10.445 4.599 12.635 1.00 96.44 114 CYS A O 1
ATOM 834 N N . ASP A 1 115 ? -9.309 6.538 12.684 1.00 96.44 115 ASP A N 1
ATOM 835 C CA . ASP A 1 115 ? -10.469 7.403 12.534 1.00 96.44 115 ASP A CA 1
ATOM 836 C C . ASP A 1 115 ? -10.631 7.927 11.088 1.00 96.44 115 ASP A C 1
ATOM 838 O O . ASP A 1 115 ? -9.974 7.492 10.139 1.00 96.44 115 ASP A O 1
ATOM 842 N N . ALA A 1 116 ? -11.577 8.852 10.893 1.00 96.12 116 ALA A N 1
ATOM 843 C CA . ALA A 1 116 ? -11.851 9.426 9.577 1.00 96.12 116 ALA A CA 1
ATOM 844 C C . ALA A 1 116 ? -10.694 10.285 9.028 1.00 96.12 116 ALA A C 1
ATOM 846 O O . ALA A 1 116 ? -10.556 10.396 7.808 1.00 96.12 116 ALA A O 1
ATOM 847 N N . LYS A 1 117 ? -9.889 10.903 9.900 1.00 95.88 117 LYS A N 1
ATOM 848 C CA . LYS A 1 117 ? -8.705 11.678 9.521 1.00 95.88 117 LYS A CA 1
ATOM 849 C C . LYS A 1 117 ? -7.600 10.735 9.059 1.00 95.88 117 LYS A C 1
ATOM 851 O O . LYS A 1 117 ? -7.046 10.972 7.987 1.00 95.88 117 LYS A O 1
ATOM 856 N N . ASP A 1 118 ? -7.355 9.654 9.794 1.00 95.38 118 ASP A N 1
ATOM 857 C CA . ASP A 1 118 ? -6.358 8.643 9.424 1.00 95.38 118 ASP A CA 1
ATOM 858 C C . ASP A 1 118 ? -6.711 8.004 8.076 1.00 95.38 118 ASP A C 1
ATOM 860 O O . ASP A 1 118 ? -5.899 7.987 7.155 1.00 95.38 118 ASP A O 1
ATOM 864 N N . ALA A 1 119 ? -7.970 7.589 7.891 1.00 96.50 119 ALA A N 1
ATOM 865 C CA . ALA A 1 119 ? -8.431 7.013 6.627 1.00 96.50 119 ALA A CA 1
ATOM 866 C C . ALA A 1 119 ? -8.297 7.988 5.438 1.00 96.50 119 ALA A C 1
ATOM 868 O O . ALA A 1 119 ? -7.994 7.566 4.320 1.00 96.50 119 ALA A O 1
ATOM 869 N N . LYS A 1 120 ? -8.505 9.295 5.660 1.00 97.25 120 LYS A N 1
ATOM 870 C CA . LYS A 1 120 ? -8.294 10.333 4.636 1.00 97.25 120 LYS A CA 1
ATOM 871 C C . LYS A 1 120 ? -6.808 10.492 4.301 1.00 97.25 120 LYS A C 1
ATOM 873 O O . LYS A 1 120 ? -6.482 10.609 3.123 1.00 97.25 120 LYS A O 1
ATOM 878 N N . ALA A 1 121 ? -5.934 10.482 5.307 1.00 95.19 121 ALA A N 1
ATOM 879 C CA . ALA A 1 121 ? -4.487 10.565 5.119 1.00 95.19 121 ALA A CA 1
ATOM 880 C C . ALA A 1 121 ? -3.952 9.339 4.367 1.00 95.19 121 ALA A C 1
ATOM 882 O O . ALA A 1 121 ? -3.257 9.494 3.369 1.00 95.19 121 ALA A O 1
ATOM 883 N N . ILE A 1 122 ? -4.370 8.135 4.764 1.00 95.44 122 ILE A N 1
ATOM 884 C CA . ILE A 1 122 ? -4.027 6.889 4.072 1.00 95.44 122 ILE A CA 1
ATOM 885 C C . ILE A 1 122 ? -4.455 6.948 2.601 1.00 95.44 122 ILE A C 1
ATOM 887 O O . ILE A 1 122 ? -3.663 6.609 1.726 1.00 95.44 122 ILE A O 1
ATOM 891 N N . LYS A 1 123 ? -5.675 7.418 2.305 1.00 96.56 123 LYS A N 1
ATOM 892 C CA . LYS A 1 123 ? -6.133 7.579 0.917 1.00 96.56 123 LYS A CA 1
ATOM 893 C C . LYS A 1 123 ? -5.221 8.512 0.118 1.00 96.56 123 LYS A C 1
ATOM 895 O O . LYS A 1 123 ? -4.845 8.162 -0.993 1.00 96.56 123 LYS A O 1
ATOM 900 N N . ALA A 1 124 ? -4.887 9.678 0.674 1.00 94.75 124 ALA A N 1
ATOM 901 C CA . ALA A 1 124 ? -4.016 10.644 0.009 1.00 94.75 124 ALA A CA 1
ATOM 902 C C . ALA A 1 124 ? -2.639 10.036 -0.295 1.00 94.75 124 ALA A C 1
ATOM 904 O O . ALA A 1 124 ? -2.184 10.117 -1.429 1.00 94.75 124 ALA A O 1
ATOM 905 N N . THR A 1 125 ? -2.046 9.330 0.672 1.00 92.69 125 THR A N 1
ATOM 906 C CA . THR A 1 125 ? -0.781 8.610 0.484 1.00 92.69 125 THR A CA 1
ATOM 907 C C . THR A 1 125 ? -0.882 7.555 -0.617 1.00 92.69 125 THR A C 1
ATOM 909 O O . THR A 1 125 ? 0.023 7.433 -1.430 1.00 92.69 125 THR A O 1
ATOM 912 N N . VAL A 1 126 ? -1.964 6.772 -0.672 1.00 94.88 126 VAL A N 1
ATOM 913 C CA . VAL A 1 126 ? -2.143 5.760 -1.729 1.00 94.88 126 VAL A CA 1
ATOM 914 C C . VAL A 1 126 ? -2.264 6.416 -3.106 1.00 94.88 126 VAL A C 1
ATOM 916 O O . VAL A 1 126 ? -1.628 5.949 -4.044 1.00 94.88 126 VAL A O 1
ATOM 919 N N . ASP A 1 127 ? -3.041 7.496 -3.221 1.00 93.31 127 ASP A N 1
ATOM 920 C CA . ASP A 1 127 ? -3.223 8.219 -4.486 1.00 93.31 127 ASP A CA 1
ATOM 921 C C . ASP A 1 127 ? -1.931 8.915 -4.962 1.00 93.31 127 ASP A C 1
ATOM 923 O O . ASP A 1 127 ? -1.734 9.072 -6.163 1.00 93.31 127 ASP A O 1
ATOM 927 N N . GLU A 1 128 ? -1.053 9.319 -4.039 1.00 90.62 128 GLU A N 1
ATOM 928 C CA . GLU A 1 128 ? 0.288 9.845 -4.342 1.00 90.62 128 GLU A CA 1
ATOM 929 C C . GLU A 1 128 ? 1.261 8.730 -4.761 1.00 90.62 128 GLU A C 1
ATOM 931 O O . GLU A 1 128 ? 2.101 8.909 -5.645 1.00 90.62 128 GLU A O 1
ATOM 936 N N . LEU A 1 129 ? 1.143 7.555 -4.136 1.00 91.00 129 LEU A N 1
ATOM 937 C CA . LEU A 1 129 ? 2.002 6.409 -4.417 1.00 91.00 129 LEU A CA 1
ATOM 938 C C . LEU A 1 129 ? 1.754 5.820 -5.800 1.00 91.00 129 LEU A C 1
ATOM 940 O O . LEU A 1 129 ? 2.716 5.453 -6.465 1.00 91.00 129 LEU A O 1
ATOM 944 N N . VAL A 1 130 ? 0.495 5.681 -6.213 1.00 92.31 130 VAL A N 1
ATOM 945 C CA . VAL A 1 130 ? 0.113 4.984 -7.446 1.00 92.31 130 VAL A CA 1
ATOM 946 C C . VAL A 1 130 ? -1.105 5.647 -8.078 1.00 92.31 130 VAL A C 1
ATOM 948 O O . VAL A 1 130 ? -2.065 5.990 -7.390 1.00 92.31 130 VAL A O 1
ATOM 951 N N . ASP A 1 131 ? -1.087 5.798 -9.407 1.00 90.56 131 ASP A N 1
ATOM 952 C CA . ASP A 1 131 ? -2.205 6.404 -10.133 1.00 90.56 131 ASP A CA 1
ATOM 953 C C . ASP A 1 131 ? -3.495 5.586 -9.900 1.00 90.56 131 ASP A C 1
ATOM 955 O O . ASP A 1 131 ? -3.511 4.381 -10.171 1.00 90.56 131 ASP A O 1
ATOM 959 N N . PRO A 1 132 ? -4.602 6.213 -9.459 1.00 92.31 132 PRO A N 1
ATOM 960 C CA . PRO A 1 132 ? -5.900 5.551 -9.316 1.00 92.31 132 PRO A CA 1
ATOM 961 C C . PRO A 1 132 ? -6.434 4.861 -10.584 1.00 92.31 132 PRO A C 1
ATOM 963 O O . PRO A 1 132 ? -7.333 4.024 -10.488 1.00 92.31 132 PRO A O 1
ATOM 966 N N . LYS A 1 133 ? -5.914 5.193 -11.773 1.00 91.50 133 LYS A N 1
ATOM 967 C CA . LYS A 1 133 ? -6.205 4.502 -13.043 1.00 91.50 133 LYS A CA 1
ATOM 968 C C . LYS A 1 133 ? -5.634 3.086 -13.086 1.00 91.50 133 LYS A C 1
ATOM 970 O O . LYS A 1 133 ? -6.219 2.227 -13.741 1.00 91.50 133 LYS A O 1
ATOM 975 N N . CYS A 1 134 ? -4.555 2.830 -12.353 1.00 93.88 134 CYS A N 1
ATOM 976 C CA . CYS A 1 134 ? -3.948 1.514 -12.181 1.00 93.88 134 CYS A CA 1
ATOM 977 C C . CYS A 1 134 ? -4.688 0.763 -11.077 1.00 93.88 134 CYS A C 1
ATOM 979 O O . CYS A 1 134 ? -4.185 0.559 -9.975 1.00 93.88 134 CYS A O 1
ATOM 981 N N . SER A 1 135 ? -5.950 0.448 -11.354 1.00 95.62 135 SER A N 1
ATOM 982 C CA . SER A 1 135 ? -6.941 0.004 -10.378 1.00 95.62 135 SER A CA 1
ATOM 983 C C . SER A 1 135 ? -6.535 -1.221 -9.553 1.00 95.62 135 SER A C 1
ATOM 985 O O . SER A 1 135 ? -6.840 -1.266 -8.359 1.00 95.62 135 SER A O 1
ATOM 987 N N . ALA A 1 136 ? -5.853 -2.209 -10.141 1.00 97.12 136 ALA A N 1
ATOM 988 C CA . ALA A 1 136 ? -5.449 -3.417 -9.427 1.00 97.12 136 ALA A CA 1
ATOM 989 C C . ALA A 1 136 ? -4.263 -3.132 -8.496 1.00 97.12 136 ALA A C 1
ATOM 991 O O . ALA A 1 136 ? -4.297 -3.518 -7.324 1.00 97.12 136 ALA A O 1
ATOM 992 N N . CYS A 1 137 ? -3.254 -2.402 -8.973 1.00 97.31 137 CYS A N 1
ATOM 993 C CA . CYS A 1 137 ? -2.119 -2.001 -8.154 1.00 97.31 137 CYS A CA 1
ATOM 994 C C . CYS A 1 137 ? -2.524 -1.005 -7.056 1.00 97.31 137 CYS A C 1
ATOM 996 O O . CYS A 1 137 ? -2.186 -1.189 -5.886 1.00 97.31 137 CYS A O 1
ATOM 998 N N . HIS A 1 138 ? -3.348 -0.011 -7.393 1.00 96.69 138 HIS A N 1
ATOM 999 C CA . HIS A 1 138 ? -3.934 0.929 -6.436 1.00 96.69 138 HIS A CA 1
ATOM 1000 C C . HIS A 1 138 ? -4.704 0.201 -5.337 1.00 96.69 138 HIS A C 1
ATOM 1002 O O . HIS A 1 138 ? -4.467 0.446 -4.156 1.00 96.69 138 HIS A O 1
ATOM 1008 N N . ALA A 1 139 ? -5.548 -0.770 -5.694 1.00 97.62 139 ALA A N 1
ATOM 1009 C CA . ALA A 1 139 ? -6.315 -1.531 -4.716 1.00 97.62 139 ALA A CA 1
ATOM 1010 C C . ALA A 1 139 ? -5.435 -2.387 -3.787 1.00 97.62 139 ALA A C 1
ATOM 1012 O O . ALA A 1 139 ? -5.711 -2.442 -2.587 1.00 97.62 139 ALA A O 1
ATOM 1013 N N . ILE A 1 140 ? -4.379 -3.044 -4.283 1.00 97.88 140 ILE A N 1
ATOM 1014 C CA . ILE A 1 140 ? -3.507 -3.850 -3.410 1.00 97.88 140 ILE A CA 1
ATOM 1015 C C . ILE A 1 140 ? -2.603 -2.977 -2.523 1.00 97.88 140 ILE A C 1
ATOM 1017 O O . ILE A 1 140 ? -2.406 -3.309 -1.351 1.00 97.88 140 ILE A O 1
ATOM 1021 N N . ILE A 1 141 ? -2.136 -1.824 -3.018 1.00 97.00 141 ILE A N 1
ATOM 1022 C CA . ILE A 1 141 ? -1.433 -0.815 -2.209 1.00 97.00 141 ILE A CA 1
ATOM 1023 C C . ILE A 1 141 ? -2.377 -0.223 -1.156 1.00 97.00 141 ILE A C 1
ATOM 1025 O O . ILE A 1 141 ? -1.986 -0.076 0.002 1.00 97.00 141 ILE A O 1
ATOM 1029 N N . ALA A 1 142 ? -3.640 0.036 -1.510 1.00 97.56 142 ALA A N 1
ATOM 1030 C CA . ALA A 1 142 ? -4.666 0.464 -0.567 1.00 97.56 142 ALA A CA 1
ATOM 1031 C C . ALA A 1 142 ? -4.871 -0.566 0.546 1.00 97.56 142 ALA A C 1
ATOM 1033 O O . ALA A 1 142 ? -4.885 -0.195 1.712 1.00 97.56 142 ALA A O 1
ATOM 1034 N N . GLN A 1 143 ? -4.972 -1.857 0.219 1.00 97.81 143 GLN A N 1
ATOM 1035 C CA . GLN A 1 143 ? -5.078 -2.923 1.221 1.00 97.81 143 GLN A CA 1
ATOM 1036 C C . GLN A 1 143 ? -3.849 -2.966 2.137 1.00 97.81 143 GLN A C 1
ATOM 1038 O O . GLN A 1 143 ? -3.994 -3.069 3.354 1.00 97.81 143 GLN A O 1
ATOM 1043 N N . MET A 1 144 ? -2.646 -2.835 1.570 1.00 96.69 144 MET A N 1
ATOM 1044 C CA . MET A 1 144 ? -1.403 -2.773 2.337 1.00 96.69 144 MET A CA 1
ATOM 1045 C C . MET A 1 144 ? -1.386 -1.581 3.304 1.00 96.69 144 MET A C 1
ATOM 1047 O O . MET A 1 144 ? -1.079 -1.764 4.478 1.00 96.69 144 MET A O 1
ATOM 1051 N N . LYS A 1 145 ? -1.750 -0.376 2.852 1.00 95.88 145 LYS A N 1
ATOM 1052 C CA . LYS A 1 145 ? -1.780 0.828 3.698 1.00 95.88 145 LYS A CA 1
ATOM 1053 C C . LYS A 1 145 ? -2.923 0.821 4.710 1.00 95.88 145 LYS A C 1
ATOM 1055 O O . LYS A 1 145 ? -2.722 1.155 5.869 1.00 95.88 145 LYS A O 1
ATOM 1060 N N . CYS A 1 146 ? -4.099 0.334 4.330 1.00 97.44 146 CYS A N 1
ATOM 1061 C CA . CYS A 1 146 ? -5.213 0.157 5.258 1.00 97.44 146 CYS A CA 1
ATOM 1062 C C . CYS A 1 146 ? -4.915 -0.862 6.367 1.00 97.44 146 CYS A C 1
ATOM 1064 O O . CYS A 1 146 ? -5.623 -0.872 7.372 1.00 97.44 146 CYS A O 1
ATOM 1066 N N . SER A 1 147 ? -3.866 -1.685 6.245 1.00 96.44 147 SER A N 1
ATOM 1067 C CA . SER A 1 147 ? -3.435 -2.567 7.332 1.00 96.44 147 SER A CA 1
ATOM 1068 C C . SER A 1 147 ? -3.012 -1.814 8.603 1.00 96.44 147 SER A C 1
ATOM 1070 O O . SER A 1 147 ? -3.062 -2.405 9.679 1.00 96.44 147 SER A O 1
ATOM 1072 N N . GLU A 1 148 ? -2.675 -0.520 8.515 1.00 94.56 148 GLU A N 1
ATOM 1073 C CA . GLU A 1 148 ? -2.453 0.371 9.672 1.00 94.56 148 GLU A CA 1
ATOM 1074 C C . GLU A 1 148 ? -3.703 0.459 10.567 1.00 94.56 148 GLU A C 1
ATOM 1076 O O . GLU A 1 148 ? -3.614 0.576 11.787 1.00 94.56 148 GLU A O 1
ATOM 1081 N N . CYS A 1 149 ? -4.888 0.324 9.966 1.00 96.81 149 CYS A N 1
ATOM 1082 C CA . CYS A 1 149 ? -6.174 0.386 10.649 1.00 96.81 149 CYS A CA 1
ATOM 1083 C C . CYS A 1 149 ? -6.607 -0.950 11.266 1.00 96.81 149 CYS A C 1
ATOM 1085 O O . CYS A 1 149 ? -7.652 -1.007 11.922 1.00 96.81 149 CYS A O 1
ATOM 1087 N N . HIS A 1 150 ? -5.847 -2.026 11.060 1.00 96.56 150 HIS A N 1
ATOM 1088 C CA . HIS A 1 150 ? -6.194 -3.347 11.566 1.00 96.56 150 HIS A CA 1
ATOM 1089 C C . HIS A 1 150 ? -6.136 -3.381 13.105 1.00 96.56 150 HIS A C 1
ATOM 1091 O O . HIS A 1 150 ? -5.178 -2.875 13.685 1.00 96.56 150 HIS A O 1
ATOM 1097 N N . PRO A 1 151 ? -7.095 -4.025 13.799 1.00 95.88 151 PRO A N 1
ATOM 1098 C CA . PRO A 1 151 ? -7.111 -4.080 15.268 1.00 95.88 151 PRO A CA 1
ATOM 1099 C C . PRO A 1 151 ? -5.921 -4.833 15.890 1.00 95.88 151 PRO A C 1
ATOM 1101 O O . PRO A 1 151 ? -5.694 -4.752 17.091 1.00 95.88 151 PRO A O 1
ATOM 1104 N N . GLU A 1 152 ? -5.176 -5.580 15.079 1.00 94.31 152 GLU A N 1
ATOM 1105 C CA . GLU A 1 152 ? -3.944 -6.278 15.473 1.00 94.31 152 GLU A CA 1
ATOM 1106 C C . GLU A 1 152 ? -2.721 -5.778 14.688 1.00 94.31 152 GLU A C 1
ATOM 1108 O O . GLU A 1 152 ? -1.769 -6.529 14.476 1.00 94.31 152 GLU A O 1
ATOM 1113 N N . ALA A 1 153 ? -2.758 -4.535 14.196 1.00 94.69 153 ALA A N 1
ATOM 1114 C CA . ALA A 1 153 ? -1.672 -3.943 13.419 1.00 94.69 153 ALA A CA 1
ATOM 1115 C C . ALA A 1 153 ? -0.309 -4.039 14.129 1.00 94.69 153 ALA A C 1
ATOM 1117 O O . ALA A 1 153 ? 0.699 -4.292 13.469 1.00 94.69 153 ALA A O 1
ATOM 1118 N N . GLY A 1 154 ? -0.268 -3.966 15.464 1.00 92.62 154 GLY A N 1
ATOM 1119 C CA . GLY A 1 154 ? 0.959 -4.121 16.255 1.00 92.62 154 GLY A CA 1
ATOM 1120 C C . GLY A 1 154 ? 1.689 -5.463 16.070 1.00 92.62 154 GLY A C 1
ATOM 1121 O O . GLY A 1 154 ? 2.876 -5.569 16.382 1.00 92.62 154 GLY A O 1
ATOM 1122 N N . LYS A 1 155 ? 1.028 -6.496 15.521 1.00 92.19 155 LYS A N 1
ATOM 1123 C CA . LYS A 1 155 ? 1.646 -7.809 15.264 1.00 92.19 155 LYS A CA 1
ATOM 1124 C C . LYS A 1 155 ? 2.499 -7.843 14.006 1.00 92.19 155 LYS A C 1
ATOM 1126 O O . LYS A 1 155 ? 3.351 -8.725 13.874 1.00 92.19 155 LYS A O 1
ATOM 1131 N N . PHE A 1 156 ? 2.264 -6.935 13.066 1.00 92.62 156 PHE A N 1
ATOM 1132 C CA . PHE A 1 156 ? 2.912 -6.951 11.756 1.00 92.62 156 PHE A CA 1
ATOM 1133 C C . PHE A 1 156 ? 3.471 -5.595 11.321 1.00 92.62 156 PHE A C 1
ATOM 1135 O O . PHE A 1 156 ? 4.289 -5.582 10.407 1.00 92.62 156 PHE A O 1
ATOM 1142 N N . TRP A 1 157 ? 3.122 -4.491 11.982 1.00 91.56 157 TRP A N 1
ATOM 1143 C CA . TRP A 1 157 ? 3.788 -3.198 11.812 1.00 91.56 157 TRP A CA 1
ATOM 1144 C C . TRP A 1 157 ? 5.029 -3.090 12.692 1.00 91.56 157 TRP A C 1
ATOM 1146 O O . TRP A 1 157 ? 5.013 -3.456 13.867 1.00 91.56 157 TRP A O 1
ATOM 1156 N N . LEU A 1 158 ? 6.118 -2.599 12.107 1.00 82.06 158 LEU A N 1
ATOM 1157 C CA . LEU A 1 158 ? 7.399 -2.415 12.780 1.00 82.06 158 LEU A CA 1
ATOM 1158 C C . LEU A 1 158 ? 7.543 -0.972 13.280 1.00 82.06 158 LEU A C 1
ATOM 1160 O O . LEU A 1 158 ? 7.311 -0.028 12.530 1.00 82.06 158 LEU A O 1
ATOM 1164 N N . GLU A 1 159 ? 7.998 -0.813 14.530 1.00 69.75 159 GLU A N 1
ATOM 1165 C CA . GLU A 1 159 ? 8.269 0.492 15.166 1.00 69.75 159 GLU A CA 1
ATOM 1166 C C . GLU A 1 159 ? 9.229 1.364 14.361 1.00 69.75 159 GLU A C 1
ATOM 1168 O O . GLU A 1 159 ? 9.112 2.588 14.324 1.00 69.75 159 GLU A O 1
ATOM 1173 N N . ARG A 1 160 ? 10.216 0.729 13.727 1.00 58.78 160 ARG A N 1
ATOM 1174 C CA . ARG A 1 160 ? 11.195 1.422 12.906 1.00 58.78 160 ARG A CA 1
ATOM 1175 C C . ARG A 1 160 ? 10.702 1.408 11.462 1.00 58.78 160 ARG A C 1
ATOM 1177 O O . ARG A 1 160 ? 10.497 0.342 10.887 1.00 58.78 160 ARG A O 1
ATOM 1184 N N . PHE A 1 161 ? 10.584 2.601 10.884 1.00 57.94 161 PHE A N 1
ATOM 1185 C CA . PHE A 1 161 ? 10.286 2.853 9.467 1.00 57.94 161 PHE A CA 1
ATOM 1186 C C . PHE A 1 161 ? 8.826 2.731 9.017 1.00 57.94 161 PHE A C 1
ATOM 1188 O O 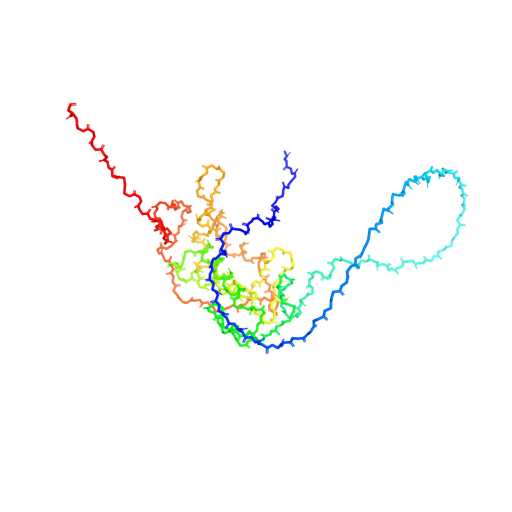. PHE A 1 161 ? 8.612 2.808 7.811 1.0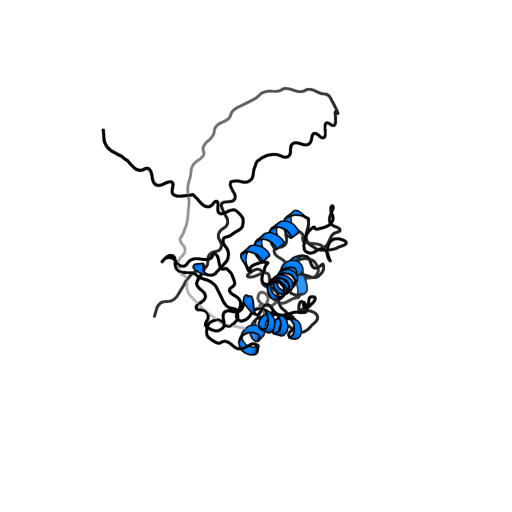0 57.94 161 PHE A O 1
ATOM 1195 N N . SER A 1 162 ? 7.851 2.561 9.922 1.00 70.12 162 SER A N 1
ATOM 1196 C CA . SER A 1 162 ? 6.426 2.460 9.548 1.00 70.12 162 SER A CA 1
ATOM 1197 C C . SER A 1 162 ? 6.249 1.477 8.385 1.00 70.12 162 SER A C 1
ATOM 1199 O O . SER A 1 162 ? 5.790 1.820 7.292 1.00 70.12 162 SER A O 1
ATOM 1201 N N . SER A 1 163 ? 6.749 0.258 8.593 1.00 85.69 163 SER A N 1
ATOM 1202 C CA . SER A 1 163 ? 6.774 -0.792 7.577 1.00 85.69 163 SER A CA 1
ATOM 1203 C C . SER A 1 163 ? 5.964 -1.997 8.035 1.00 85.69 163 SER A C 1
ATOM 1205 O O . SER A 1 163 ? 5.997 -2.389 9.203 1.00 85.69 163 SER A O 1
ATOM 1207 N N . VAL A 1 164 ? 5.224 -2.580 7.095 1.00 92.56 164 VAL A N 1
ATOM 1208 C CA . VAL A 1 164 ? 4.376 -3.749 7.320 1.00 92.56 164 VAL A CA 1
ATOM 1209 C C . VAL A 1 164 ? 5.103 -5.028 6.918 1.00 92.56 164 VAL A C 1
ATOM 1211 O O . VAL A 1 164 ? 5.717 -5.104 5.855 1.00 92.56 164 VAL A O 1
ATOM 1214 N N . ARG A 1 165 ? 4.989 -6.067 7.746 1.00 94.62 165 ARG A N 1
ATOM 1215 C CA . ARG A 1 165 ? 5.367 -7.438 7.395 1.00 94.62 165 ARG A CA 1
ATOM 1216 C C . ARG A 1 165 ? 4.210 -8.120 6.680 1.00 94.62 165 ARG A C 1
ATOM 1218 O O . ARG A 1 165 ? 3.124 -8.260 7.239 1.00 94.62 165 ARG A O 1
ATOM 1225 N N . LEU A 1 166 ? 4.438 -8.574 5.457 1.00 96.50 166 LEU A N 1
ATOM 1226 C CA . LEU A 1 166 ? 3.430 -9.193 4.603 1.00 96.50 166 LEU A CA 1
ATOM 1227 C C . LEU A 1 166 ? 3.458 -10.716 4.716 1.00 96.50 166 LEU A C 1
ATOM 1229 O O . LEU A 1 166 ? 4.491 -11.338 4.948 1.00 96.50 166 LEU A O 1
ATOM 1233 N N . CYS A 1 167 ? 2.317 -11.363 4.526 1.00 97.88 167 CYS A N 1
ATOM 1234 C CA . CYS A 1 167 ? 2.316 -12.803 4.320 1.00 97.88 167 CYS A CA 1
ATOM 1235 C C . CYS A 1 167 ? 2.838 -13.097 2.906 1.00 97.88 167 CYS A C 1
ATOM 1237 O O . CYS A 1 167 ? 2.537 -12.363 1.962 1.00 97.88 167 CYS A O 1
ATOM 1239 N N . ALA A 1 168 ? 3.587 -14.190 2.738 1.00 97.56 168 ALA A N 1
ATOM 1240 C CA . ALA A 1 168 ? 4.284 -14.490 1.482 1.00 97.56 168 ALA A CA 1
ATOM 1241 C C . ALA A 1 168 ? 3.373 -14.468 0.239 1.00 97.56 168 ALA A C 1
ATOM 1243 O O . ALA A 1 168 ? 3.750 -13.920 -0.794 1.00 97.56 168 ALA A O 1
ATOM 1244 N N . GLY A 1 169 ? 2.154 -15.011 0.339 1.00 97.75 169 GLY A N 1
ATOM 1245 C CA . GLY A 1 169 ? 1.191 -14.994 -0.769 1.00 97.75 169 GLY A CA 1
ATOM 1246 C C . GLY A 1 169 ? 0.716 -13.586 -1.145 1.00 97.75 169 GLY A C 1
ATOM 1247 O O . GLY A 1 169 ? 0.596 -13.270 -2.329 1.00 97.75 169 GLY A O 1
ATOM 1248 N N . PHE A 1 170 ? 0.502 -12.721 -0.151 1.00 98.06 170 PHE A N 1
ATOM 1249 C CA . PHE A 1 170 ? 0.096 -11.338 -0.383 1.00 98.06 170 PHE A CA 1
ATOM 1250 C C . PHE A 1 170 ? 1.245 -10.515 -0.979 1.00 98.06 170 PHE A C 1
ATOM 1252 O O . PHE A 1 170 ? 1.029 -9.815 -1.962 1.00 98.06 170 PHE A O 1
ATOM 1259 N N . CYS A 1 171 ? 2.476 -10.677 -0.478 1.00 98.25 171 CYS A N 1
ATOM 1260 C CA . CYS A 1 171 ? 3.655 -10.015 -1.050 1.00 98.25 171 CYS A CA 1
ATOM 1261 C C . CYS A 1 171 ? 3.887 -10.396 -2.520 1.00 98.25 171 CYS A C 1
ATOM 1263 O O . CYS A 1 171 ? 4.075 -9.526 -3.366 1.00 98.25 171 CYS A O 1
ATOM 1265 N N . ARG A 1 172 ? 3.792 -11.689 -2.858 1.00 97.94 172 ARG A N 1
ATOM 1266 C CA . ARG A 1 172 ? 3.903 -12.150 -4.253 1.00 97.94 172 ARG A CA 1
ATOM 1267 C C . ARG A 1 172 ? 2.815 -11.553 -5.146 1.00 97.94 172 ARG A C 1
ATOM 1269 O O . ARG A 1 172 ? 3.085 -11.234 -6.297 1.00 97.94 172 ARG A O 1
ATOM 1276 N N . SER A 1 173 ? 1.601 -11.395 -4.616 1.00 98.19 173 SER A N 1
ATOM 1277 C CA . SER A 1 173 ? 0.490 -10.768 -5.343 1.00 98.19 173 SER A CA 1
ATOM 1278 C C . SER A 1 173 ? 0.731 -9.273 -5.559 1.00 98.19 173 SER A C 1
ATOM 1280 O O . SER A 1 173 ? 0.497 -8.776 -6.654 1.00 98.19 173 SER A O 1
ATOM 1282 N N . LEU A 1 174 ? 1.254 -8.576 -4.544 1.00 97.44 174 LEU A N 1
ATOM 1283 C CA . LEU A 1 174 ? 1.678 -7.180 -4.645 1.00 97.44 174 LEU A CA 1
ATOM 1284 C C . LEU A 1 174 ? 2.731 -7.012 -5.742 1.00 97.44 174 LEU A C 1
ATOM 1286 O O . LEU A 1 174 ? 2.551 -6.191 -6.634 1.00 97.44 174 LEU A O 1
ATOM 1290 N N . PHE A 1 175 ? 3.780 -7.835 -5.722 1.00 97.19 175 PHE A N 1
ATOM 1291 C CA . PHE A 1 175 ? 4.812 -7.815 -6.755 1.00 97.19 175 PHE A CA 1
ATOM 1292 C C . PHE A 1 175 ? 4.218 -8.072 -8.145 1.00 97.19 175 PHE A C 1
ATOM 1294 O O . PHE A 1 175 ? 4.441 -7.292 -9.060 1.00 97.19 175 PHE A O 1
ATOM 1301 N N . ALA A 1 176 ? 3.404 -9.118 -8.308 1.00 96.44 176 ALA A N 1
ATOM 1302 C CA . ALA A 1 176 ? 2.818 -9.458 -9.604 1.00 96.44 176 ALA A CA 1
ATOM 1303 C C . ALA A 1 176 ? 1.950 -8.332 -10.192 1.00 96.44 176 ALA A C 1
ATOM 1305 O O . ALA A 1 176 ? 1.947 -8.135 -11.404 1.00 96.44 176 ALA A O 1
ATOM 1306 N N . LEU A 1 177 ? 1.214 -7.609 -9.344 1.00 96.62 177 LEU A N 1
ATOM 1307 C CA . LEU A 1 177 ? 0.321 -6.536 -9.780 1.00 96.62 177 LEU A CA 1
ATOM 1308 C C . LEU A 1 177 ? 1.036 -5.200 -9.997 1.00 96.62 177 LEU A C 1
ATOM 1310 O O . LEU A 1 177 ? 0.564 -4.414 -10.810 1.00 96.62 177 LEU A O 1
ATOM 1314 N N . CYS A 1 178 ? 2.135 -4.941 -9.286 1.00 96.44 178 CYS A N 1
ATOM 1315 C CA . CYS A 1 178 ? 2.739 -3.609 -9.210 1.00 96.44 178 CYS A CA 1
ATOM 1316 C C . CYS A 1 178 ? 4.203 -3.523 -9.664 1.00 96.44 178 CYS A C 1
ATOM 1318 O O . CYS A 1 178 ? 4.712 -2.410 -9.716 1.00 96.44 178 CYS A O 1
ATOM 1320 N N . ALA A 1 179 ? 4.888 -4.637 -9.963 1.00 94.81 179 ALA A N 1
ATOM 1321 C CA . ALA A 1 179 ? 6.328 -4.664 -10.269 1.00 94.81 179 ALA A CA 1
ATOM 1322 C C . ALA A 1 179 ? 6.743 -3.561 -11.251 1.00 94.81 179 ALA A C 1
ATOM 1324 O O . ALA A 1 179 ? 7.539 -2.696 -10.896 1.00 94.81 179 ALA A O 1
ATOM 1325 N N . ASP A 1 180 ? 6.116 -3.562 -12.427 1.00 92.8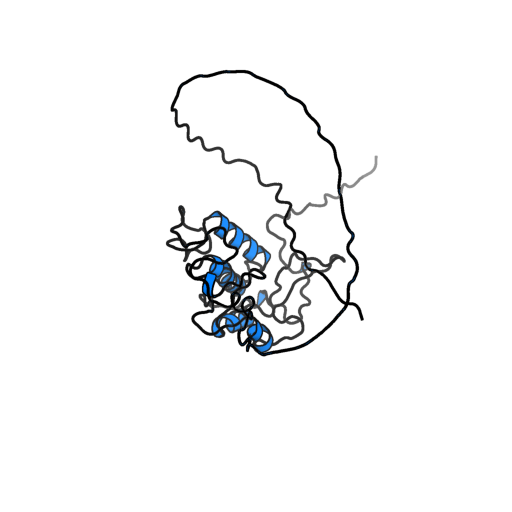1 180 ASP A N 1
ATOM 1326 C CA . ASP A 1 180 ? 6.422 -2.662 -13.541 1.00 92.81 180 ASP A CA 1
ATOM 1327 C C . ASP A 1 180 ? 5.612 -1.359 -13.526 1.00 92.81 180 ASP A C 1
ATOM 1329 O O . ASP A 1 180 ? 5.602 -0.637 -14.518 1.00 92.81 180 ASP A O 1
ATOM 1333 N N . ILE A 1 181 ? 4.872 -1.055 -12.459 1.00 92.88 181 ILE A N 1
ATOM 1334 C CA . ILE A 1 181 ? 4.039 0.153 -12.398 1.00 92.88 181 ILE A CA 1
ATOM 1335 C C . ILE A 1 181 ? 4.819 1.248 -11.666 1.00 92.88 181 ILE A C 1
ATOM 1337 O O . ILE A 1 181 ? 5.326 0.990 -10.572 1.00 92.88 181 ILE A O 1
ATOM 1341 N N . PRO A 1 182 ? 4.921 2.466 -12.232 1.00 90.56 182 PRO A N 1
ATOM 1342 C CA . PRO A 1 182 ? 5.646 3.552 -11.590 1.00 90.56 182 PRO A CA 1
ATOM 1343 C C . PRO A 1 182 ? 4.960 3.949 -10.283 1.00 90.56 182 PRO A C 1
ATOM 1345 O O . PRO A 1 182 ? 3.806 4.387 -10.275 1.00 90.56 182 PRO A O 1
ATOM 1348 N N . LEU A 1 183 ? 5.697 3.828 -9.185 1.00 89.81 183 LEU A N 1
ATOM 1349 C CA . LEU A 1 183 ? 5.332 4.359 -7.880 1.00 89.81 183 LEU A CA 1
ATOM 1350 C C . LEU A 1 183 ? 5.990 5.728 -7.671 1.00 89.81 183 LEU A C 1
ATOM 1352 O O . LEU A 1 183 ? 7.060 5.990 -8.216 1.00 89.81 183 LEU A O 1
ATOM 1356 N N . PHE A 1 184 ? 5.379 6.603 -6.870 1.00 81.94 184 PHE A N 1
ATOM 1357 C CA . PHE A 1 184 ? 5.886 7.961 -6.599 1.00 81.94 184 PHE A CA 1
ATOM 1358 C C . PHE A 1 184 ? 6.136 8.782 -7.873 1.00 81.94 184 PHE A C 1
ATOM 1360 O O . PHE A 1 184 ? 7.172 9.421 -8.041 1.00 81.94 184 PHE A O 1
ATOM 1367 N N . ARG A 1 185 ? 5.190 8.760 -8.808 1.00 68.69 185 ARG A N 1
ATOM 1368 C CA . ARG A 1 185 ? 5.335 9.367 -10.140 1.00 68.69 185 ARG A CA 1
ATOM 1369 C C . ARG A 1 185 ? 5.704 10.852 -10.125 1.00 68.69 185 ARG A C 1
ATOM 1371 O O . ARG A 1 185 ? 6.416 11.326 -11.011 1.00 68.69 185 ARG A O 1
ATOM 1378 N N . ASP A 1 186 ? 5.214 11.567 -9.119 1.00 69.06 186 ASP A N 1
ATOM 1379 C CA . ASP A 1 186 ? 5.446 13.001 -8.961 1.00 69.06 186 ASP A CA 1
ATOM 1380 C C . ASP A 1 186 ? 6.774 13.306 -8.248 1.00 69.06 186 ASP A C 1
ATOM 1382 O O . ASP A 1 186 ? 7.196 14.464 -8.206 1.00 69.06 186 ASP A O 1
ATOM 1386 N N . ALA A 1 187 ? 7.481 12.282 -7.752 1.00 69.19 187 ALA A N 1
ATOM 1387 C CA . ALA A 1 187 ? 8.833 12.446 -7.248 1.00 69.19 187 ALA A CA 1
ATOM 1388 C C . ALA A 1 187 ? 9.763 12.860 -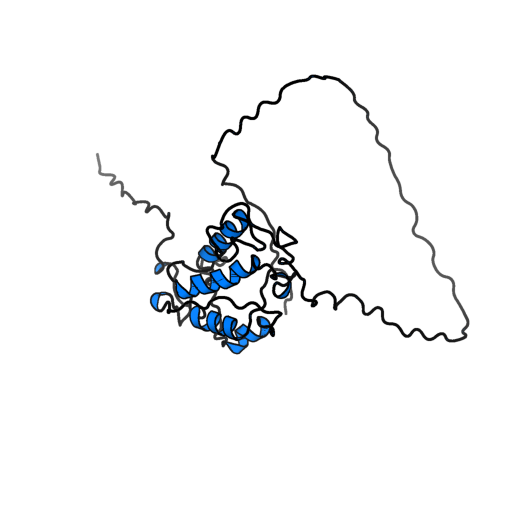8.394 1.00 69.19 187 ALA A C 1
ATOM 1390 O O . ALA A 1 187 ? 9.745 12.304 -9.498 1.00 69.19 187 ALA A O 1
ATOM 1391 N N . ARG A 1 188 ? 10.595 13.863 -8.120 1.00 68.75 188 ARG A N 1
ATOM 1392 C CA . ARG A 1 188 ? 11.604 14.378 -9.042 1.00 68.75 188 ARG A CA 1
ATOM 1393 C C . ARG A 1 188 ? 12.976 14.263 -8.402 1.00 68.75 188 ARG A C 1
ATOM 1395 O O . ARG A 1 188 ? 13.121 14.509 -7.207 1.00 68.75 188 ARG A O 1
ATOM 1402 N N . ASN A 1 189 ? 13.967 13.900 -9.204 1.00 69.94 189 ASN A N 1
ATOM 1403 C CA . ASN A 1 189 ? 15.368 13.991 -8.810 1.00 69.94 189 ASN A CA 1
ATOM 1404 C C . ASN A 1 189 ? 15.792 15.472 -8.742 1.00 69.94 189 ASN A C 1
ATOM 1406 O O . ASN A 1 189 ? 15.110 16.346 -9.282 1.00 69.94 189 ASN A O 1
ATOM 1410 N N . ASP A 1 190 ? 16.946 15.756 -8.130 1.00 74.56 190 ASP A N 1
ATOM 1411 C CA . ASP A 1 190 ? 17.496 17.121 -8.009 1.00 74.56 190 ASP A CA 1
ATOM 1412 C C . ASP A 1 190 ? 17.725 17.813 -9.370 1.00 74.56 190 ASP A C 1
ATOM 1414 O O . ASP A 1 190 ? 17.787 19.039 -9.454 1.00 74.56 190 ASP A O 1
ATOM 1418 N N . ASP A 1 191 ? 17.846 17.032 -10.445 1.00 75.81 191 ASP A N 1
ATOM 1419 C CA . ASP A 1 191 ? 17.988 17.504 -11.825 1.00 75.81 191 ASP A CA 1
ATOM 1420 C C . ASP A 1 191 ? 16.643 17.701 -12.560 1.00 75.81 191 ASP A C 1
ATOM 1422 O O . ASP A 1 191 ? 16.628 18.066 -13.736 1.00 75.81 191 ASP A O 1
ATOM 1426 N N . GLY A 1 192 ? 15.512 17.477 -11.881 1.00 67.38 192 GLY A N 1
ATOM 1427 C CA . GLY A 1 192 ? 14.158 17.606 -12.427 1.00 67.38 192 GLY A CA 1
ATOM 1428 C C . GLY A 1 192 ? 13.657 16.390 -13.217 1.00 67.38 192 GLY A C 1
ATOM 1429 O O . GLY A 1 192 ? 12.517 16.403 -13.698 1.00 67.38 192 GLY A O 1
ATOM 1430 N N . THR A 1 193 ? 14.453 15.325 -13.350 1.00 66.88 193 THR A N 1
ATOM 1431 C CA . THR A 1 193 ? 14.012 14.075 -13.995 1.00 66.88 193 THR A CA 1
ATOM 1432 C C . THR A 1 193 ? 13.015 13.313 -13.119 1.00 66.88 193 THR A C 1
ATOM 1434 O O . THR A 1 193 ? 12.924 13.549 -11.913 1.00 66.88 193 THR A O 1
ATOM 1437 N N . SER A 1 194 ? 12.201 12.435 -13.722 1.00 65.38 194 SER A N 1
ATOM 1438 C CA . SER A 1 194 ? 11.272 11.596 -12.952 1.00 65.38 194 SER A CA 1
ATOM 1439 C C . SER A 1 194 ? 12.053 10.669 -12.023 1.00 65.38 194 SER A C 1
ATOM 1441 O O . SER A 1 194 ? 12.988 10.000 -12.456 1.00 65.38 194 SER A O 1
ATOM 1443 N N . ALA A 1 195 ? 11.658 10.637 -10.755 1.00 72.06 195 ALA A N 1
ATOM 1444 C CA . ALA A 1 195 ? 12.177 9.726 -9.744 1.00 72.06 195 ALA A CA 1
ATOM 1445 C C . ALA A 1 195 ? 11.182 8.592 -9.459 1.00 72.06 195 ALA A C 1
ATOM 1447 O O . ALA A 1 195 ? 11.141 8.080 -8.339 1.00 72.06 195 ALA A O 1
ATOM 1448 N N . ALA A 1 196 ? 10.362 8.229 -10.456 1.00 81.62 196 ALA A N 1
ATOM 1449 C CA . ALA A 1 196 ? 9.444 7.109 -10.335 1.00 81.62 196 ALA A CA 1
ATOM 1450 C C . ALA A 1 196 ? 10.213 5.862 -9.881 1.00 81.62 196 ALA A C 1
ATOM 1452 O O . ALA A 1 196 ? 11.260 5.510 -10.429 1.00 81.62 196 ALA A O 1
ATOM 1453 N N . MET A 1 197 ? 9.696 5.216 -8.845 1.00 86.12 197 MET A N 1
ATOM 1454 C CA . MET A 1 197 ? 10.273 4.010 -8.277 1.00 86.12 197 MET A CA 1
ATOM 1455 C C . MET A 1 197 ? 9.495 2.805 -8.774 1.00 86.12 197 MET A C 1
ATOM 1457 O O . MET A 1 197 ? 8.269 2.821 -8.824 1.00 86.12 197 MET A O 1
ATOM 1461 N N . PHE A 1 198 ? 10.207 1.734 -9.085 1.00 90.94 198 PHE A N 1
ATOM 1462 C CA . PHE A 1 198 ? 9.610 0.467 -9.484 1.00 90.94 198 PHE A CA 1
ATOM 1463 C C . PHE A 1 198 ? 9.913 -0.573 -8.418 1.00 90.94 198 PHE A C 1
ATOM 1465 O O . PHE A 1 198 ? 11.019 -0.606 -7.873 1.00 90.94 198 PHE A O 1
ATOM 1472 N N . ILE A 1 199 ? 8.942 -1.437 -8.121 1.00 92.44 199 ILE A N 1
ATOM 1473 C CA . ILE A 1 199 ? 9.150 -2.532 -7.166 1.00 92.44 199 ILE A CA 1
ATOM 1474 C C . ILE A 1 199 ? 10.241 -3.475 -7.677 1.00 92.44 199 ILE A C 1
ATOM 1476 O O . ILE A 1 199 ? 11.056 -3.934 -6.887 1.00 92.44 199 ILE A O 1
ATOM 1480 N N . ASN A 1 200 ? 10.292 -3.733 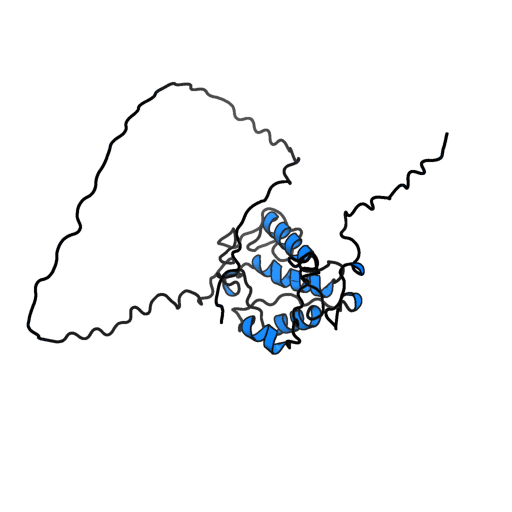-8.984 1.00 91.00 200 ASN A N 1
ATOM 1481 C CA . ASN A 1 200 ? 11.352 -4.520 -9.612 1.00 91.00 200 ASN A CA 1
ATOM 1482 C C . ASN A 1 200 ? 12.525 -3.662 -10.120 1.00 91.00 200 ASN A C 1
ATOM 1484 O O . ASN A 1 200 ? 13.251 -4.092 -11.015 1.00 91.00 200 ASN A O 1
ATOM 1488 N N . GLY A 1 201 ? 12.720 -2.452 -9.581 1.00 84.75 201 GLY A N 1
ATOM 1489 C CA . GLY A 1 201 ? 13.826 -1.579 -9.973 1.00 84.75 201 GLY A CA 1
ATOM 1490 C C . GLY A 1 201 ? 15.177 -2.296 -9.867 1.00 84.75 201 GLY A C 1
ATOM 1491 O O . GLY A 1 201 ? 15.494 -2.887 -8.835 1.00 84.75 201 GLY A O 1
ATOM 1492 N N . GLY A 1 202 ? 15.971 -2.253 -10.940 1.00 84.06 202 GLY A N 1
ATOM 1493 C CA . GLY A 1 202 ? 17.229 -3.004 -11.027 1.00 84.06 202 GLY A CA 1
ATOM 1494 C C . GLY A 1 202 ? 17.051 -4.506 -11.281 1.00 84.06 202 GLY A C 1
ATOM 1495 O O . GLY A 1 202 ? 17.904 -5.286 -10.859 1.00 84.06 202 GLY A O 1
ATOM 1496 N N . ASP A 1 203 ? 15.956 -4.898 -11.940 1.00 86.12 203 ASP A N 1
ATOM 1497 C CA . ASP A 1 203 ? 15.630 -6.272 -12.348 1.00 86.12 203 ASP A CA 1
ATOM 1498 C C . ASP A 1 203 ? 15.542 -7.272 -11.183 1.00 86.12 203 ASP A C 1
ATOM 1500 O O . ASP A 1 203 ? 15.830 -8.463 -11.338 1.00 86.12 203 ASP A O 1
ATOM 1504 N N . ILE A 1 204 ? 15.150 -6.802 -9.994 1.00 93.62 204 ILE A N 1
ATOM 1505 C CA . ILE A 1 204 ? 14.982 -7.691 -8.843 1.00 93.62 204 ILE A CA 1
ATOM 1506 C C . ILE A 1 204 ? 13.756 -8.586 -9.034 1.00 93.62 204 ILE A C 1
ATOM 1508 O O . ILE A 1 204 ? 12.698 -8.144 -9.486 1.00 93.62 204 ILE A O 1
ATOM 1512 N N . ASP A 1 205 ? 13.896 -9.860 -8.674 1.00 95.94 205 ASP A N 1
ATOM 1513 C CA . ASP A 1 205 ? 12.801 -10.819 -8.749 1.00 95.94 205 ASP A CA 1
ATOM 1514 C C . ASP A 1 205 ? 11.897 -10.780 -7.506 1.00 95.94 205 ASP A C 1
ATOM 1516 O O . ASP A 1 205 ? 12.176 -10.132 -6.492 1.00 95.94 205 ASP A O 1
ATOM 1520 N N . VAL A 1 206 ? 10.774 -11.496 -7.597 1.00 96.44 206 VAL A N 1
ATOM 1521 C CA . VAL A 1 206 ? 9.760 -11.547 -6.537 1.00 96.44 206 VAL A CA 1
ATOM 1522 C C . VAL A 1 206 ? 10.302 -12.089 -5.216 1.00 96.44 206 VAL A C 1
ATOM 1524 O O . VAL A 1 206 ? 9.855 -11.656 -4.155 1.00 96.44 206 VAL A O 1
ATOM 1527 N N . ASP A 1 207 ? 11.236 -13.039 -5.258 1.00 96.50 207 ASP A N 1
ATOM 1528 C CA . ASP A 1 207 ? 11.776 -13.653 -4.047 1.00 96.50 207 ASP A CA 1
ATOM 1529 C C . ASP A 1 207 ? 12.731 -12.673 -3.356 1.00 96.50 207 ASP A C 1
ATOM 1531 O O . ASP A 1 207 ? 12.598 -12.447 -2.155 1.00 96.50 207 ASP A O 1
ATOM 1535 N N . THR A 1 208 ? 13.583 -11.999 -4.132 1.00 96.62 208 THR A N 1
ATOM 1536 C CA . THR A 1 208 ? 14.490 -10.940 -3.670 1.00 96.62 208 THR A CA 1
ATOM 1537 C C . THR A 1 208 ? 13.722 -9.771 -3.058 1.00 96.62 208 THR A C 1
ATOM 1539 O O . THR A 1 208 ? 14.100 -9.275 -1.998 1.00 96.62 208 THR A O 1
ATOM 1542 N N . PHE A 1 209 ? 12.622 -9.343 -3.688 1.00 95.12 209 PHE A N 1
ATOM 1543 C CA . PHE A 1 209 ? 11.756 -8.304 -3.131 1.00 95.12 209 PHE A CA 1
ATOM 1544 C C . PHE A 1 209 ? 11.052 -8.777 -1.855 1.00 95.12 209 PHE A C 1
ATOM 1546 O O . PHE A 1 209 ? 11.044 -8.067 -0.855 1.00 95.12 209 PHE A O 1
ATOM 1553 N N . CYS A 1 210 ? 10.450 -9.968 -1.855 1.00 96.50 210 CYS A N 1
ATOM 1554 C CA . CYS A 1 210 ? 9.614 -10.396 -0.737 1.00 96.50 210 CYS A CA 1
ATOM 1555 C C . CYS A 1 210 ? 10.395 -10.866 0.493 1.00 96.50 210 CYS A C 1
ATOM 1557 O O . CYS A 1 210 ? 9.887 -10.694 1.598 1.00 96.50 210 CYS A O 1
ATOM 1559 N N . GLU A 1 211 ? 11.589 -11.444 0.349 1.00 94.81 211 GLU A N 1
ATOM 1560 C CA . GLU A 1 211 ? 12.383 -11.982 1.464 1.00 94.81 211 GLU A CA 1
ATOM 1561 C C . GLU A 1 211 ? 12.521 -11.017 2.664 1.00 94.81 211 GLU A C 1
ATOM 1563 O O . GLU A 1 211 ? 12.188 -11.433 3.778 1.00 94.81 211 GLU A O 1
ATOM 1568 N N . PRO A 1 212 ? 12.900 -9.732 2.497 1.00 92.94 212 PRO A N 1
ATOM 1569 C CA . PRO A 1 212 ? 12.995 -8.793 3.620 1.00 92.94 212 PRO A CA 1
ATOM 1570 C C . PRO A 1 212 ? 11.640 -8.297 4.151 1.00 92.94 212 PRO A C 1
ATOM 1572 O O . PRO A 1 212 ? 11.591 -7.679 5.215 1.00 92.94 212 PRO A O 1
ATOM 1575 N N . HIS A 1 213 ? 10.544 -8.523 3.424 1.00 92.81 213 HIS A N 1
ATOM 1576 C CA . HIS A 1 213 ? 9.227 -7.957 3.727 1.00 92.81 213 HIS A CA 1
ATOM 1577 C C . HIS A 1 213 ? 8.232 -8.975 4.281 1.00 92.81 213 HIS A C 1
ATOM 1579 O O . HIS A 1 213 ? 7.146 -8.583 4.712 1.00 92.81 213 HIS A O 1
ATOM 1585 N N . VAL A 1 214 ? 8.563 -10.269 4.286 1.00 95.56 214 VAL A N 1
ATOM 1586 C CA . VAL A 1 214 ? 7.628 -11.319 4.700 1.00 95.56 214 VAL A CA 1
ATOM 1587 C C . VAL A 1 214 ? 7.864 -11.834 6.114 1.00 95.56 214 VAL A C 1
ATOM 1589 O O . VAL A 1 214 ? 8.980 -11.882 6.621 1.00 95.56 214 VAL A O 1
ATOM 1592 N N . ALA A 1 215 ? 6.785 -12.283 6.749 1.00 94.19 215 ALA A N 1
ATOM 1593 C CA . ALA A 1 215 ? 6.835 -13.022 8.005 1.00 94.19 215 ALA A CA 1
ATOM 1594 C C . ALA A 1 215 ? 5.866 -14.213 7.985 1.00 94.19 215 ALA A C 1
ATOM 1596 O O . ALA A 1 215 ? 4.890 -14.208 7.227 1.00 94.19 215 ALA A O 1
ATOM 1597 N N . PRO A 1 216 ? 6.105 -15.253 8.804 1.00 93.25 216 PRO A N 1
ATOM 1598 C CA . PRO A 1 216 ? 5.137 -16.325 8.984 1.00 93.25 216 PRO A CA 1
ATOM 1599 C C . PRO A 1 216 ? 3.901 -15.828 9.746 1.00 93.25 216 PRO A C 1
ATOM 1601 O O . PRO A 1 216 ? 3.991 -14.991 10.649 1.00 93.25 216 PRO A O 1
ATOM 1604 N N . GLY A 1 217 ? 2.737 -16.391 9.415 1.00 90.00 217 GLY A N 1
ATOM 1605 C CA . GLY A 1 217 ? 1.511 -16.159 10.179 1.00 90.00 217 GLY A CA 1
ATOM 1606 C C . GLY A 1 217 ? 1.653 -16.649 11.630 1.00 90.00 217 GLY A C 1
ATOM 1607 O O . GLY A 1 217 ? 2.343 -17.645 11.863 1.00 90.00 217 GLY A O 1
ATOM 1608 N N . PRO A 1 218 ? 1.021 -15.978 12.612 1.00 90.50 218 PRO A N 1
ATOM 1609 C CA . PRO A 1 218 ? 0.064 -14.868 12.483 1.00 90.50 218 PRO A CA 1
ATOM 1610 C C . PRO A 1 218 ? 0.706 -13.466 12.448 1.00 90.50 218 PRO A C 1
ATOM 1612 O O . PRO A 1 218 ? 0.002 -12.466 12.515 1.00 90.50 218 PRO A O 1
ATOM 1615 N N . ASN A 1 219 ? 2.033 -13.368 12.352 1.00 91.69 219 ASN A N 1
ATOM 1616 C CA . ASN A 1 219 ? 2.782 -12.116 12.509 1.00 91.69 219 ASN A CA 1
ATOM 1617 C C . ASN A 1 219 ? 2.976 -11.355 11.186 1.00 91.69 219 ASN A C 1
ATOM 1619 O O . ASN A 1 219 ? 3.972 -10.653 11.004 1.00 91.69 219 ASN A O 1
ATOM 1623 N N . CYS A 1 220 ? 2.048 -11.541 10.251 1.00 95.44 220 CYS A N 1
ATOM 1624 C CA . CYS A 1 220 ? 2.084 -10.981 8.912 1.00 95.44 220 CYS A CA 1
ATOM 1625 C C . CYS A 1 220 ? 0.690 -10.516 8.490 1.00 95.44 220 CYS A C 1
ATOM 1627 O O . CYS A 1 220 ? -0.317 -11.092 8.902 1.00 95.44 220 CYS A O 1
ATOM 1629 N N . PHE A 1 221 ? 0.636 -9.495 7.643 1.00 96.62 221 PHE A N 1
ATOM 1630 C CA . PHE A 1 221 ? -0.600 -9.006 7.055 1.00 96.62 221 PHE A CA 1
ATOM 1631 C C . PHE A 1 221 ? -0.917 -9.720 5.738 1.00 96.62 221 PHE A C 1
ATOM 1633 O O . PHE A 1 221 ? -0.057 -9.884 4.868 1.00 96.62 221 PHE A O 1
ATOM 1640 N N . SER A 1 222 ? -2.182 -10.094 5.566 1.00 96.62 222 SER A N 1
ATOM 1641 C CA . SER A 1 222 ? -2.734 -10.535 4.288 1.00 96.62 222 SER A CA 1
ATOM 1642 C C . SER A 1 222 ? -4.090 -9.874 4.085 1.00 96.62 222 SER A C 1
ATOM 1644 O O . SER A 1 222 ? -5.027 -10.149 4.832 1.00 96.62 222 SER A O 1
ATOM 1646 N N . GLY A 1 223 ? -4.189 -9.020 3.069 1.00 94.94 223 GLY A N 1
ATOM 1647 C CA . GLY A 1 223 ? -5.436 -8.378 2.663 1.00 94.94 223 GLY A CA 1
ATOM 1648 C C . GLY A 1 223 ? -6.151 -9.124 1.538 1.00 94.94 223 GLY A C 1
ATOM 1649 O O . GLY A 1 223 ? -5.763 -10.226 1.135 1.00 94.94 223 GLY A O 1
ATOM 1650 N N . THR A 1 224 ? -7.189 -8.489 0.996 1.00 96.75 224 THR A N 1
ATOM 1651 C CA . THR A 1 224 ? -7.857 -8.976 -0.217 1.00 96.75 224 THR A CA 1
ATOM 1652 C C . THR A 1 224 ? -6.970 -8.708 -1.430 1.00 96.75 224 THR A C 1
ATOM 1654 O O . THR A 1 224 ? -6.481 -7.596 -1.604 1.00 96.75 224 THR A O 1
ATOM 1657 N N . VAL A 1 225 ? -6.773 -9.709 -2.287 1.00 96.88 225 VAL A N 1
ATOM 1658 C CA . VAL A 1 225 ? -6.072 -9.525 -3.565 1.00 96.88 225 VAL A CA 1
ATOM 1659 C C . VAL A 1 225 ? -7.106 -9.138 -4.628 1.00 96.88 225 VAL A C 1
ATOM 1661 O O . VAL A 1 225 ? -8.062 -9.896 -4.828 1.00 96.88 225 VAL A O 1
ATOM 1664 N N . PRO A 1 226 ? -6.974 -7.973 -5.284 1.00 95.38 226 PRO A N 1
ATOM 1665 C CA . PRO A 1 226 ? -7.907 -7.563 -6.322 1.00 95.38 226 PRO A CA 1
ATOM 1666 C C . PRO A 1 226 ? -7.791 -8.477 -7.546 1.00 95.38 226 PRO A C 1
ATOM 1668 O O . PRO A 1 226 ? -6.730 -9.015 -7.857 1.00 95.38 226 PRO A O 1
ATOM 1671 N N . SER A 1 227 ? -8.903 -8.651 -8.254 1.00 89.81 227 SER A N 1
ATOM 1672 C CA . SER A 1 227 ? -8.918 -9.295 -9.567 1.00 89.81 227 SER A CA 1
ATOM 1673 C C . SER A 1 227 ? -8.660 -8.266 -10.664 1.00 89.81 227 SER A C 1
ATOM 1675 O O . SER A 1 227 ? -9.231 -7.179 -10.604 1.00 89.81 227 SER A O 1
ATOM 1677 N N . GLY A 1 228 ? -7.917 -8.637 -11.704 1.00 89.75 228 GLY A N 1
ATOM 1678 C CA . GLY A 1 228 ? -7.622 -7.762 -12.842 1.00 89.75 228 GLY A CA 1
ATOM 1679 C C . GLY A 1 228 ? -6.130 -7.481 -12.977 1.00 89.75 228 GLY A C 1
ATOM 1680 O O . GLY A 1 228 ? -5.336 -7.950 -12.166 1.00 89.75 228 GLY A O 1
ATOM 1681 N N . TRP A 1 229 ? -5.771 -6.755 -14.034 1.00 90.81 229 TRP A N 1
ATOM 1682 C CA . TRP A 1 229 ? -4.394 -6.405 -14.377 1.00 90.81 229 TRP A CA 1
ATOM 1683 C C . TRP A 1 229 ? -4.379 -5.021 -15.019 1.00 90.81 229 TRP A C 1
ATOM 1685 O O . TRP A 1 229 ? -5.223 -4.738 -15.870 1.00 90.81 229 TRP A O 1
ATOM 1695 N N . ASP A 1 230 ? -3.411 -4.189 -14.648 1.00 91.00 230 ASP A N 1
ATOM 1696 C CA . ASP A 1 230 ? -3.273 -2.832 -15.180 1.00 91.00 230 ASP A CA 1
ATOM 1697 C C . ASP A 1 230 ? -2.256 -2.808 -16.334 1.00 91.00 230 ASP A C 1
ATOM 1699 O O . ASP A 1 230 ? -1.203 -2.184 -16.239 1.00 91.00 230 ASP A O 1
ATOM 1703 N N . GLU A 1 231 ? -2.538 -3.528 -17.427 1.00 89.00 231 GLU A N 1
ATOM 1704 C CA . GLU A 1 231 ? -1.608 -3.637 -18.570 1.00 89.00 231 GLU A CA 1
ATOM 1705 C C . GLU A 1 231 ? -1.233 -2.269 -19.165 1.00 89.00 231 GLU A C 1
ATOM 1707 O O . GLU A 1 231 ? -0.092 -2.066 -19.564 1.00 89.00 231 GLU A O 1
ATOM 1712 N N . GLU A 1 232 ? -2.167 -1.313 -19.170 1.00 88.81 232 GLU A N 1
ATOM 1713 C CA . GLU A 1 232 ? -1.941 0.058 -19.657 1.00 88.81 232 GLU A CA 1
ATOM 1714 C C . GLU A 1 232 ? -1.048 0.894 -18.726 1.00 88.81 232 GLU A C 1
ATOM 1716 O O . GLU A 1 232 ? -0.498 1.906 -19.148 1.00 88.81 232 GLU A O 1
ATOM 1721 N N . CYS A 1 233 ? -0.893 0.476 -17.469 1.00 89.94 233 CYS A N 1
ATOM 1722 C CA . CYS A 1 233 ? -0.045 1.147 -16.487 1.00 89.94 233 CYS A CA 1
ATOM 1723 C C . CYS A 1 233 ? 1.369 0.578 -16.405 1.00 89.94 233 CYS A C 1
ATOM 1725 O O . CYS A 1 233 ? 2.215 1.147 -15.711 1.00 89.94 233 CYS A O 1
ATOM 1727 N N . LYS A 1 234 ? 1.622 -0.569 -17.043 1.00 89.94 234 LYS A N 1
ATOM 1728 C CA . LYS A 1 234 ? 2.931 -1.207 -16.978 1.00 89.94 234 LYS A CA 1
ATOM 1729 C C . LYS A 1 234 ? 3.955 -0.408 -17.763 1.00 89.94 234 LYS A C 1
ATOM 1731 O O . LYS A 1 234 ? 3.717 0.040 -18.881 1.00 89.94 234 LYS A O 1
ATOM 1736 N N . CYS A 1 235 ? 5.144 -0.358 -17.193 1.00 88.31 235 CYS A N 1
ATOM 1737 C CA . CYS A 1 235 ? 6.330 0.230 -17.763 1.00 88.31 235 CYS A CA 1
ATOM 1738 C C . CYS A 1 235 ? 7.479 -0.789 -17.771 1.00 88.31 235 CYS A C 1
ATOM 1740 O O . CYS A 1 235 ? 8.403 -0.672 -16.973 1.00 88.31 235 CYS A O 1
ATOM 1742 N N . PRO A 1 236 ? 7.469 -1.801 -18.655 1.00 82.44 236 PRO A N 1
ATOM 1743 C CA . PRO A 1 236 ? 8.409 -2.924 -18.558 1.00 82.44 236 PRO A CA 1
ATOM 1744 C C . PRO A 1 236 ? 9.892 -2.545 -18.693 1.00 82.44 236 PRO A C 1
ATOM 1746 O O . PRO A 1 236 ? 10.752 -3.293 -18.252 1.00 82.44 236 PRO A O 1
ATOM 1749 N N . ASN A 1 237 ? 10.191 -1.402 -19.320 1.00 82.69 237 ASN A N 1
ATOM 1750 C CA . ASN A 1 237 ? 11.562 -0.909 -19.495 1.00 82.69 237 ASN A CA 1
ATOM 1751 C C . ASN A 1 237 ? 11.933 0.199 -18.494 1.00 82.69 237 ASN A C 1
ATOM 1753 O O . ASN A 1 237 ? 12.991 0.793 -18.635 1.00 82.69 237 ASN A O 1
ATOM 1757 N N . HIS A 1 238 ? 11.048 0.542 -17.549 1.00 83.50 238 HIS A N 1
ATOM 1758 C CA . HIS A 1 238 ? 11.218 1.635 -16.572 1.00 83.50 238 HIS A CA 1
ATOM 1759 C C . HIS A 1 238 ? 11.494 3.036 -17.168 1.00 83.50 238 HIS A C 1
ATOM 1761 O O . HIS A 1 238 ? 11.763 3.975 -16.428 1.00 83.50 238 HIS A O 1
ATOM 1767 N N . ASP A 1 239 ? 11.336 3.207 -18.484 1.00 77.00 239 ASP A N 1
ATOM 1768 C CA . ASP A 1 239 ? 11.603 4.451 -19.226 1.00 77.00 239 ASP A CA 1
ATOM 1769 C C . ASP A 1 239 ? 10.352 5.330 -19.443 1.00 77.00 239 ASP A C 1
ATOM 1771 O O . ASP A 1 239 ? 10.333 6.204 -20.313 1.00 77.00 239 ASP A O 1
ATOM 1775 N N . CYS A 1 240 ? 9.264 5.097 -18.705 1.00 73.94 240 CYS A N 1
ATOM 1776 C CA . CYS A 1 240 ? 8.015 5.826 -18.922 1.00 73.94 240 CYS A CA 1
ATOM 1777 C C . CYS A 1 240 ? 8.169 7.274 -18.474 1.00 73.94 240 CYS A C 1
ATOM 1779 O O . CYS A 1 240 ? 8.257 7.576 -17.283 1.00 73.94 240 CYS A O 1
ATOM 1781 N N . LEU A 1 241 ? 8.205 8.178 -19.449 1.00 58.72 241 LEU A N 1
ATOM 1782 C CA . LEU A 1 241 ? 8.266 9.601 -19.183 1.00 58.72 241 LEU A CA 1
ATOM 1783 C C . LEU A 1 241 ? 6.936 10.072 -18.577 1.00 58.72 241 LEU A C 1
ATOM 1785 O O . LEU A 1 241 ? 5.865 9.672 -19.037 1.00 58.72 241 LEU A O 1
ATOM 1789 N N . PRO A 1 242 ? 6.970 10.994 -17.601 1.00 55.62 242 PRO A N 1
ATOM 1790 C CA . PRO A 1 242 ? 5.763 11.607 -17.056 1.00 55.62 242 PRO A CA 1
ATOM 1791 C C . PRO A 1 242 ? 4.962 12.435 -18.075 1.00 55.62 242 PRO A C 1
ATOM 1793 O O . PRO A 1 242 ? 3.861 12.859 -17.749 1.00 55.62 242 PRO A O 1
ATOM 1796 N N . GLU A 1 243 ? 5.478 12.657 -19.289 1.00 51.84 243 GLU A N 1
ATOM 1797 C CA . GLU A 1 243 ? 4.766 13.351 -20.374 1.00 51.84 243 GLU A CA 1
ATOM 1798 C C . GLU A 1 243 ? 3.736 12.470 -21.106 1.00 51.84 243 GLU A C 1
ATOM 1800 O O . GLU A 1 243 ? 2.815 13.010 -21.714 1.00 51.84 243 GLU A O 1
ATOM 1805 N N . ASP A 1 244 ? 3.823 11.138 -20.993 1.00 48.56 244 ASP A N 1
ATOM 1806 C CA . ASP A 1 244 ? 2.786 10.210 -21.482 1.00 48.56 244 ASP A CA 1
ATOM 1807 C C . ASP A 1 244 ? 1.692 9.948 -20.432 1.00 48.56 244 ASP A C 1
ATOM 1809 O O . ASP A 1 244 ? 0.709 9.243 -20.682 1.00 48.56 244 ASP A O 1
ATOM 1813 N N . LEU A 1 245 ? 1.846 10.520 -19.235 1.00 50.78 245 LEU A N 1
ATOM 1814 C CA . LEU A 1 245 ? 0.916 10.343 -18.135 1.00 50.78 245 LEU A CA 1
ATOM 1815 C C . LEU A 1 245 ? -0.117 11.478 -18.153 1.00 50.78 245 LEU A C 1
ATOM 1817 O O . LEU A 1 245 ? 0.223 12.647 -18.337 1.00 50.78 245 LEU A O 1
ATOM 1821 N N . PRO A 1 246 ? -1.408 11.152 -17.985 1.00 45.84 246 PRO A N 1
ATOM 1822 C CA . PRO A 1 246 ? -2.469 12.143 -18.030 1.00 45.84 246 PRO A CA 1
ATOM 1823 C C . PRO A 1 246 ? -2.225 13.208 -16.951 1.00 45.84 246 PRO A C 1
ATOM 1825 O O . PRO A 1 246 ? -1.870 12.844 -15.825 1.00 45.84 246 PRO A O 1
ATOM 1828 N N . PRO A 1 247 ? -2.433 14.501 -17.265 1.00 47.25 247 PRO A N 1
ATOM 1829 C CA . PRO A 1 247 ? -2.146 15.580 -16.332 1.00 47.25 247 PRO A CA 1
ATOM 1830 C C . PRO A 1 247 ? -2.907 15.367 -15.016 1.00 47.25 247 PRO A C 1
ATOM 1832 O O . PRO A 1 247 ? -4.034 14.847 -15.037 1.00 47.25 247 PRO A O 1
ATOM 1835 N N . PRO A 1 248 ? -2.320 15.755 -13.869 1.00 44.91 248 PRO A N 1
ATOM 1836 C CA . PRO A 1 248 ? -2.992 15.633 -12.587 1.00 44.91 248 PRO A CA 1
ATOM 1837 C C . PRO A 1 248 ? -4.321 16.404 -12.625 1.00 44.91 248 PRO A C 1
ATOM 1839 O O . PRO A 1 248 ? -4.403 17.477 -13.239 1.00 44.91 248 PRO A O 1
ATOM 1842 N N . PRO A 1 249 ? -5.384 15.880 -11.993 1.00 40.66 249 PRO A N 1
ATOM 1843 C CA . PRO A 1 249 ? -6.667 16.565 -11.948 1.00 40.66 249 PRO A CA 1
ATOM 1844 C C . PRO A 1 249 ? -6.498 17.913 -11.234 1.00 40.66 249 PRO A C 1
ATOM 1846 O O . PRO A 1 249 ? -6.264 17.957 -10.031 1.00 40.66 249 PRO A O 1
ATOM 1849 N N . GLY A 1 250 ? -6.602 19.011 -11.990 1.00 50.75 250 GLY A N 1
ATOM 1850 C CA . GLY A 1 250 ? -6.453 20.378 -11.478 1.00 50.75 250 GLY A CA 1
ATOM 1851 C C . GLY A 1 250 ? -5.376 21.225 -12.161 1.00 50.75 250 GLY A C 1
ATOM 1852 O O . GLY A 1 250 ? -5.321 22.424 -11.901 1.00 50.75 250 GLY A O 1
ATOM 1853 N N . ALA A 1 251 ? -4.564 20.663 -13.064 1.00 45.56 251 ALA A N 1
ATOM 1854 C CA . ALA A 1 251 ? -3.694 21.469 -13.919 1.00 45.56 251 ALA A CA 1
ATOM 1855 C C . ALA A 1 251 ? -4.550 22.221 -14.953 1.00 45.56 251 ALA A C 1
ATOM 1857 O O . ALA A 1 251 ? -4.935 21.674 -15.986 1.00 45.56 251 ALA A O 1
ATOM 1858 N N . ALA A 1 252 ? -4.907 23.466 -14.639 1.00 42.84 252 ALA A N 1
ATOM 1859 C CA . ALA A 1 252 ? -5.519 24.373 -15.596 1.00 42.84 252 ALA A CA 1
ATOM 1860 C C . ALA A 1 252 ? -4.575 24.532 -16.797 1.00 42.84 252 ALA A C 1
ATOM 1862 O O . ALA A 1 252 ? -3.406 24.880 -16.636 1.00 42.84 252 ALA A O 1
ATOM 1863 N N . SER A 1 253 ? -5.077 24.262 -18.000 1.00 47.59 253 SER A N 1
ATOM 1864 C CA . SER A 1 253 ? -4.394 24.626 -19.234 1.00 47.59 253 SER A CA 1
ATOM 1865 C C . SER A 1 253 ? -4.343 26.150 -19.309 1.00 47.59 253 SER A C 1
ATOM 1867 O O . SER A 1 253 ? -5.353 26.791 -19.597 1.00 47.59 253 SER A O 1
ATOM 1869 N N . GLU A 1 254 ? -3.192 26.747 -19.013 1.00 47.50 254 GLU A N 1
ATOM 1870 C CA . GLU A 1 254 ? -2.958 28.147 -19.348 1.00 47.50 254 GLU A CA 1
ATOM 1871 C C . GLU A 1 254 ? -2.836 28.248 -20.872 1.00 47.50 254 GLU A C 1
ATOM 1873 O O . GLU A 1 254 ? -1.791 27.981 -21.467 1.00 47.50 254 GLU A O 1
ATOM 1878 N N . ASP A 1 255 ? -3.953 28.583 -21.515 1.00 46.78 255 ASP A N 1
ATOM 1879 C CA . ASP A 1 255 ? -3.997 28.984 -22.913 1.00 46.78 255 ASP A CA 1
ATOM 1880 C C . ASP A 1 255 ? -3.040 30.166 -23.121 1.00 46.78 255 ASP A C 1
ATOM 1882 O O . ASP A 1 255 ? -3.308 31.299 -22.711 1.00 46.78 255 ASP A O 1
ATOM 1886 N N . PHE A 1 256 ? -1.915 29.914 -23.795 1.00 42.59 256 PHE A N 1
ATOM 1887 C CA . PHE A 1 256 ? -1.044 30.955 -24.331 1.00 42.59 256 PHE A CA 1
ATOM 1888 C C . PHE A 1 256 ? -1.799 31.720 -25.429 1.00 42.59 256 PHE A C 1
ATOM 1890 O O . PHE A 1 256 ? -1.672 31.462 -26.629 1.00 42.59 256 PHE A O 1
ATOM 1897 N N . ALA A 1 257 ? -2.601 32.700 -25.015 1.00 40.56 257 ALA A N 1
ATOM 1898 C CA . ALA A 1 257 ? -3.136 33.719 -25.897 1.00 40.56 257 ALA A CA 1
ATOM 1899 C C . ALA A 1 257 ? -1.961 34.516 -26.481 1.00 40.56 257 ALA A C 1
ATOM 1901 O O . ALA A 1 257 ? -1.368 35.385 -25.843 1.00 40.56 257 ALA A O 1
ATOM 1902 N N . THR A 1 258 ? -1.610 34.194 -27.722 1.00 39.03 258 THR A N 1
ATOM 1903 C CA . THR A 1 258 ? -0.634 34.940 -28.515 1.00 39.03 258 THR A CA 1
ATOM 1904 C C . THR A 1 258 ? -1.203 36.332 -28.793 1.00 39.03 258 THR A C 1
ATOM 1906 O O . THR A 1 258 ? -2.080 36.498 -29.642 1.00 39.03 258 THR A O 1
ATOM 1909 N N . ILE A 1 259 ? -0.726 37.350 -28.075 1.00 42.25 259 ILE A N 1
ATOM 1910 C CA . ILE A 1 259 ? -1.044 38.748 -28.380 1.00 42.25 259 ILE A CA 1
ATOM 1911 C C . ILE A 1 259 ? -0.249 39.146 -29.629 1.00 42.25 259 ILE A C 1
ATOM 1913 O O . ILE A 1 259 ? 0.958 39.373 -29.579 1.00 42.25 259 ILE A O 1
ATOM 1917 N N . ASN A 1 260 ? -0.944 39.232 -30.764 1.00 41.06 260 ASN A N 1
ATOM 1918 C CA . ASN A 1 260 ? -0.446 39.876 -31.976 1.00 41.06 260 ASN A CA 1
ATOM 1919 C C . ASN A 1 260 ? -0.324 41.390 -31.736 1.00 41.06 260 ASN A C 1
ATOM 1921 O O . ASN A 1 260 ? -1.330 42.097 -31.687 1.00 41.06 260 ASN A O 1
ATOM 1925 N N . LEU A 1 261 ? 0.902 41.903 -31.634 1.00 44.25 261 LEU A N 1
ATOM 1926 C CA . LEU A 1 261 ? 1.180 43.336 -31.753 1.00 44.25 261 LEU A CA 1
ATOM 1927 C C . LEU A 1 261 ? 1.255 43.708 -33.239 1.00 44.25 261 LEU A C 1
ATOM 1929 O O . LEU A 1 261 ? 2.321 43.722 -33.850 1.00 44.25 261 LEU A O 1
ATOM 1933 N N . GLY A 1 262 ? 0.084 43.979 -33.818 1.00 39.31 262 GLY A N 1
ATOM 1934 C CA . GLY A 1 262 ? -0.068 44.603 -35.127 1.00 39.31 262 GLY A CA 1
ATOM 1935 C C . GLY A 1 262 ? -0.032 46.130 -35.019 1.00 39.31 262 GLY A C 1
ATOM 1936 O O . GLY A 1 262 ? -0.917 46.735 -34.428 1.00 39.31 262 GLY A O 1
ATOM 1937 N N . THR A 1 263 ? 1.028 46.697 -35.586 1.00 41.78 263 THR A N 1
ATOM 1938 C CA . THR A 1 263 ? 1.203 48.023 -36.206 1.00 41.78 263 THR A CA 1
ATOM 1939 C C . THR A 1 263 ? 0.042 49.032 -36.144 1.00 41.78 263 THR A C 1
ATOM 1941 O O . THR A 1 263 ? -1.002 48.794 -36.750 1.00 41.78 263 THR A O 1
ATOM 1944 N N . ILE A 1 264 ? 0.314 50.225 -35.590 1.00 47.12 264 ILE A N 1
ATOM 1945 C CA . ILE A 1 264 ? -0.129 51.533 -36.122 1.00 47.12 264 ILE A CA 1
ATOM 1946 C C . ILE A 1 264 ? 1.019 52.529 -35.946 1.00 47.12 264 ILE A C 1
ATOM 1948 O O . ILE A 1 264 ? 1.577 52.570 -34.826 1.00 47.12 264 ILE A O 1
#

Foldseek 3Di:
DDDDDDPDDDDDDDDDPDDDDDDDPDDDDDDDDDDDDDDDDDDDDDDDDDDDDDDDDDYDDDDDDDDPDDDPPPDPPVQQDQDAFAAPPAPARAKDQEPAQAPALRVCNGIWRDYNVLRVVLLVQLCQFAPVLLVQLSVLSSQLSSCNGHGRSSLAAGPPPRAGAAALVSLLLNCVAFQQAFTNQVDADPVRFGPTDGLCVPNDDSCRSNVVRHDDPPSHDDGDRDDDHRPVRGHPPNPDGCVVPDDDPPPDPPPPPPDDPDDD

Radius of gyration: 29.1 Å; chains: 1; bounding box: 74×68×83 Å